Protein AF-0000000086187312 (afdb_homodimer)

Solvent-accessible surface area (backbone atoms only — not comparable to full-atom values): 19976 Å² total; per-residue (Å²): 136,81,82,77,79,78,75,79,80,79,78,78,76,76,79,75,75,70,75,77,67,71,81,70,74,77,78,62,71,54,71,37,46,58,49,26,49,52,33,47,51,51,35,52,52,51,50,50,50,50,53,52,47,54,53,49,50,56,51,48,52,57,51,49,54,52,49,52,54,49,53,52,55,57,66,44,43,66,49,52,48,51,52,50,53,34,48,74,70,58,73,42,44,86,86,35,71,62,30,50,43,52,51,49,49,50,53,53,43,37,76,73,37,45,41,79,42,72,52,61,69,35,72,64,41,80,86,50,34,41,76,78,45,83,44,92,54,92,46,60,90,80,44,91,48,44,21,25,66,37,63,79,34,69,11,34,24,48,77,90,42,73,74,41,53,8,32,25,30,27,16,58,48,131,136,84,80,76,78,76,73,80,80,80,78,76,76,76,77,76,75,70,73,76,68,70,80,70,74,77,80,64,72,54,71,38,46,56,49,26,50,52,33,46,50,52,36,53,51,51,50,50,51,51,55,53,48,53,53,49,50,57,53,48,52,60,51,50,54,53,47,53,51,48,52,53,55,56,67,44,43,65,47,53,47,50,51,50,54,34,49,76,71,58,74,42,44,85,86,36,72,62,31,50,43,53,51,51,49,50,52,54,43,37,75,73,40,44,40,78,42,73,51,62,71,35,70,66,39,79,86,49,35,39,77,78,44,81,45,90,53,91,48,60,91,79,44,91,47,42,22,25,64,37,62,81,34,69,11,35,23,48,78,90,42,71,74,40,53,10,34,24,31,28,15,57,50,131

Foldseek 3Di:
DPPPPPPPPPPPPPPPPPPPPPPPPPVPDDVVVVVVVVVVVVVVVVVVVVVVVVVVVVVVVVVVVLVVLLVVVLVCQVVVLVVVVCVVVVVQPPPDPVVVVNVVVVVVVVVQQKDWDDDFQDDDDPVAEDEPEEDDDDHPQPHPFKTFHAFSGIWIDGVPGTSDHTYTYIYTHD/DPPPPPPPPPPPPPPPPPPPPPPPPPVPDDPVVVVVVVVVVVVVVVVVVVVVVVVVVVVVVVVVVLVVLLVVVLVCQVVVLVVVVCVVVVVQPPPDPVVVVNVVVVVVVVVQQKDWDDDFQDDDDPVAEDEPEEDDDDHPQPHPFKTFHAFSGIWIDGVPGTSDHTYTYIYTHD

Radius of gyration: 46.05 Å; Cα contacts (8 Å, |Δi|>4): 420; chains: 2; bounding box: 112×134×78 Å

Organism: NCBI:txid1656884

pLDDT: mean 84.68, std 19.67, range [33.12, 98.69]

Structure (mmCIF, N/CA/C/O backbone):
data_AF-0000000086187312-model_v1
#
loop_
_entity.id
_entity.type
_entity.pdbx_description
1 polymer 'Protein GrpE'
#
loop_
_atom_site.group_PDB
_atom_site.id
_atom_site.type_symbol
_atom_site.label_atom_id
_atom_site.label_alt_id
_atom_site.label_comp_id
_atom_site.label_asym_id
_atom_site.label_entity_id
_atom_site.label_seq_id
_atom_site.pdbx_PDB_ins_code
_atom_site.Cartn_x
_atom_site.Cartn_y
_atom_site.Cartn_z
_atom_site.occupancy
_atom_site.B_iso_or_equiv
_atom_site.auth_seq_id
_atom_site.auth_comp_id
_atom_site.auth_asym_id
_atom_site.auth_atom_id
_atom_site.pdbx_PDB_model_num
ATOM 1 N N . MET A 1 1 ? 49.906 106.875 57.625 1 34.03 1 MET A N 1
ATOM 2 C CA . MET A 1 1 ? 48.594 106.75 58.188 1 34.03 1 MET A CA 1
ATOM 3 C C . MET A 1 1 ? 47.531 106.562 57.094 1 34.03 1 MET A C 1
ATOM 5 O O . MET A 1 1 ? 47.125 107.5 56.469 1 34.03 1 MET A O 1
ATOM 9 N N . SER A 1 2 ? 47.781 105.312 56.312 1 38.34 2 SER A N 1
ATOM 10 C CA . SER A 1 2 ? 47.219 104.812 55.062 1 38.34 2 SER A CA 1
ATOM 11 C C . SER A 1 2 ? 45.719 104.562 55.188 1 38.34 2 SER A C 1
ATOM 13 O O . SER A 1 2 ? 45.281 103.938 56.094 1 38.34 2 SER A O 1
ATOM 15 N N . ASN A 1 3 ? 44.875 105.562 54.719 1 37.47 3 ASN A N 1
ATOM 16 C CA . ASN A 1 3 ? 43.438 105.688 54.688 1 37.47 3 ASN A CA 1
ATOM 17 C C . ASN A 1 3 ? 42.781 104.5 53.969 1 37.47 3 ASN A C 1
ATOM 19 O O . ASN A 1 3 ? 42.938 104.312 52.781 1 37.47 3 ASN A O 1
ATOM 23 N N . ASP A 1 4 ? 42.625 103.312 54.688 1 38.09 4 ASP A N 1
ATOM 24 C CA . ASP A 1 4 ? 42.094 102 54.281 1 38.09 4 ASP A CA 1
ATOM 25 C C . ASP A 1 4 ? 40.625 102.062 53.969 1 38.09 4 ASP A C 1
ATOM 27 O O . ASP A 1 4 ? 39.781 102.312 54.875 1 38.09 4 ASP A O 1
ATOM 31 N N . ASN A 1 5 ? 40.219 102.812 52.875 1 38 5 ASN A N 1
A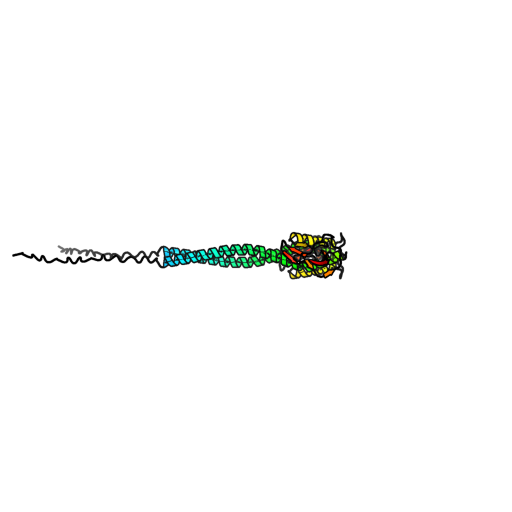TOM 32 C CA . ASN A 1 5 ? 38.844 102.938 52.438 1 38 5 ASN A CA 1
ATOM 33 C C . ASN A 1 5 ? 38.188 101.562 52.25 1 38 5 ASN A C 1
ATOM 35 O O . ASN A 1 5 ? 38.562 100.875 51.344 1 38 5 ASN A O 1
ATOM 39 N N . ASN A 1 6 ? 37.719 100.938 53.312 1 36.69 6 ASN A N 1
ATOM 40 C CA . ASN A 1 6 ? 37.031 99.625 53.438 1 36.69 6 ASN A CA 1
ATOM 41 C C . ASN A 1 6 ? 35.688 99.625 52.688 1 36.69 6 ASN A C 1
ATOM 43 O O . ASN A 1 6 ? 34.719 100.188 53.188 1 36.69 6 ASN A O 1
ATOM 47 N N . GLN A 1 7 ? 35.688 99.875 51.375 1 38.75 7 GLN A N 1
ATOM 48 C CA . GLN A 1 7 ? 34.375 99.938 50.719 1 38.75 7 GLN A CA 1
ATOM 49 C C . GLN A 1 7 ? 33.656 98.562 50.875 1 38.75 7 GLN A C 1
ATOM 51 O O . GLN A 1 7 ? 34.219 97.5 50.594 1 38.75 7 GLN A O 1
ATOM 56 N N . PRO A 1 8 ? 32.562 98.5 51.719 1 38.81 8 PRO A N 1
ATOM 57 C CA . PRO A 1 8 ? 31.844 97.25 51.969 1 38.81 8 PRO A CA 1
ATOM 58 C C . PRO A 1 8 ? 31.234 96.625 50.719 1 38.81 8 PRO A C 1
ATOM 60 O O . PRO A 1 8 ? 30.797 97.375 49.844 1 38.81 8 PRO A O 1
ATOM 63 N N . GLU A 1 9 ? 31.75 95.5 50.125 1 37.44 9 GLU A N 1
ATOM 64 C CA . GLU A 1 9 ? 31.281 94.75 48.969 1 37.44 9 GLU A CA 1
ATOM 65 C C . GLU A 1 9 ? 29.844 94.312 49.156 1 37.44 9 GLU A C 1
ATOM 67 O O . GLU A 1 9 ? 29.516 93.688 50.156 1 37.44 9 GLU A O 1
ATOM 72 N N . GLN A 1 10 ? 28.797 95.062 48.781 1 36.84 10 GLN A N 1
ATOM 73 C CA . GLN A 1 10 ? 27.391 94.75 48.781 1 36.84 10 GLN A CA 1
ATOM 74 C C . GLN A 1 10 ? 27.125 93.438 48.031 1 36.84 10 GLN A C 1
ATOM 76 O O . GLN A 1 10 ? 27.469 93.312 46.875 1 36.84 10 GLN A O 1
ATOM 81 N N . THR A 1 11 ? 27.203 92.25 48.688 1 35.72 11 THR A N 1
ATOM 82 C CA . THR A 1 11 ? 26.922 90.938 48.156 1 35.72 11 THR A CA 1
ATOM 83 C C . THR A 1 11 ? 25.484 90.875 47.656 1 35.72 11 THR A C 1
ATOM 85 O O . THR A 1 11 ? 24.547 91 48.406 1 35.72 11 THR A O 1
ATOM 88 N N . THR A 1 12 ? 25.172 91.375 46.406 1 37.22 12 THR A N 1
ATOM 89 C CA . THR A 1 12 ? 23.875 91.25 45.75 1 37.22 12 THR A CA 1
ATOM 90 C C . THR A 1 12 ? 23.375 89.812 45.781 1 37.22 12 THR A C 1
ATOM 92 O O . THR A 1 12 ? 24.062 88.938 45.25 1 37.22 12 THR A O 1
ATOM 95 N N . GLU A 1 13 ? 22.672 89.375 46.812 1 38.22 13 GLU A N 1
ATOM 96 C CA . GLU A 1 13 ? 22.016 88.062 46.906 1 38.22 13 GLU A CA 1
ATOM 97 C C . GLU A 1 13 ? 21 87.875 45.781 1 38.22 13 GLU A C 1
ATOM 99 O O . GLU A 1 13 ? 20.047 88.625 45.656 1 38.22 13 GLU A O 1
ATOM 104 N N . ALA A 1 14 ? 21.469 87.438 44.531 1 44.81 14 ALA A N 1
ATOM 105 C CA . ALA A 1 14 ? 20.578 87.125 43.438 1 44.81 14 ALA A CA 1
ATOM 106 C C . ALA A 1 14 ? 19.531 86.062 43.906 1 44.81 14 ALA A C 1
ATOM 108 O O . ALA A 1 14 ? 19.891 85 44.438 1 44.81 14 ALA A O 1
ATOM 109 N N . VAL A 1 15 ? 18.359 86.5 44.344 1 43.16 15 VAL A N 1
ATOM 110 C CA . VAL A 1 15 ? 17.219 85.625 44.594 1 43.16 15 VAL A CA 1
ATOM 111 C C . VAL A 1 15 ? 16.906 84.812 43.312 1 43.16 15 VAL A C 1
ATOM 113 O O . VAL A 1 15 ? 16.578 85.438 42.281 1 43.16 15 VAL A O 1
ATOM 116 N N . ASN A 1 16 ? 17.734 83.812 42.938 1 37.88 16 ASN A N 1
ATOM 117 C CA . ASN A 1 16 ? 17.422 82.938 41.812 1 37.88 16 ASN A CA 1
ATOM 118 C C . ASN A 1 16 ? 15.992 82.375 41.938 1 37.88 16 ASN A C 1
ATOM 120 O O . ASN A 1 16 ? 15.672 81.625 42.875 1 37.88 16 ASN A O 1
ATOM 124 N N . ASP A 1 17 ? 14.93 83.188 41.625 1 39.03 17 ASP A N 1
ATOM 125 C CA . ASP A 1 17 ? 13.586 82.625 41.438 1 39.03 17 ASP A CA 1
ATOM 126 C C . ASP A 1 17 ? 13.625 81.375 40.594 1 39.03 17 ASP A C 1
ATOM 128 O O . ASP A 1 17 ? 14.039 81.438 39.438 1 39.03 17 ASP A O 1
ATOM 132 N N . ASP A 1 18 ? 13.906 80.188 41.156 1 42.47 18 ASP A N 1
ATOM 133 C CA . ASP A 1 18 ? 13.773 78.938 40.5 1 42.47 18 ASP A CA 1
ATOM 134 C C . ASP A 1 18 ? 12.453 78.812 39.75 1 42.47 18 ASP A C 1
ATOM 136 O O . ASP A 1 18 ? 11.383 79.062 40.312 1 42.47 18 ASP A O 1
ATOM 140 N N . PRO A 1 19 ? 12.414 79.25 38.469 1 43.22 19 PRO A N 1
ATOM 141 C CA . PRO A 1 19 ? 11.148 79 37.781 1 43.22 19 PRO A CA 1
ATOM 142 C C . PRO A 1 19 ? 10.523 77.625 38.125 1 43.22 19 PRO A C 1
ATOM 144 O O . PRO A 1 19 ? 11.227 76.625 38.25 1 43.22 19 PRO A O 1
ATOM 147 N N . GLN A 1 20 ? 9.531 77.562 39.031 1 41.91 20 GLN A N 1
ATOM 148 C CA . GLN A 1 20 ? 8.727 76.375 39.219 1 41.91 20 GLN A CA 1
ATOM 149 C C . GLN A 1 20 ? 8.422 75.688 37.875 1 41.91 20 GLN A C 1
ATOM 151 O O . GLN A 1 20 ? 7.805 76.312 37 1 41.91 20 GLN A O 1
ATOM 156 N N . GLN A 1 21 ? 9.398 74.875 37.312 1 43.59 21 GLN A N 1
ATOM 157 C CA . GLN A 1 21 ? 9.109 74.125 36.125 1 43.59 21 GLN A CA 1
ATOM 158 C C . GLN A 1 21 ? 7.695 73.562 36.188 1 43.59 21 GLN A C 1
ATOM 160 O O . GLN A 1 21 ? 7.258 73.062 37.219 1 43.59 21 GLN A O 1
ATOM 165 N N . PRO A 1 22 ? 6.746 74.062 35.344 1 46.19 22 PRO A N 1
ATOM 166 C CA . PRO A 1 22 ? 5.426 73.438 35.344 1 46.19 22 PRO A CA 1
ATOM 167 C C . PRO A 1 22 ? 5.496 71.938 35.594 1 46.19 22 PRO A C 1
ATOM 169 O O . PRO A 1 22 ? 6.512 71.25 35.281 1 46.19 22 PRO A O 1
ATOM 172 N N . ALA A 1 23 ? 4.875 71.375 36.594 1 46.28 23 ALA A N 1
ATOM 173 C CA . ALA A 1 23 ? 4.695 69.938 36.812 1 46.28 23 ALA A CA 1
ATOM 174 C C . ALA A 1 23 ? 4.609 69.188 35.5 1 46.28 23 ALA A C 1
ATOM 176 O O . ALA A 1 23 ? 3.736 69.438 34.688 1 46.28 23 ALA A O 1
ATOM 177 N N . GLY A 1 24 ? 5.684 68.875 34.875 1 42.78 24 GLY A N 1
ATOM 178 C CA . GLY A 1 24 ? 5.75 68 33.719 1 42.78 24 GLY A CA 1
ATOM 179 C C . GLY A 1 24 ? 4.684 66.938 33.719 1 42.78 24 GLY A C 1
ATOM 180 O O . GLY A 1 24 ? 4.488 66.25 34.719 1 42.78 24 GLY A O 1
ATOM 181 N N . GLN A 1 25 ? 3.518 67.125 33.094 1 45.03 25 GLN A N 1
ATOM 182 C CA . GLN A 1 25 ? 2.574 66 32.812 1 45.03 25 GLN A CA 1
ATOM 183 C C . GLN A 1 25 ? 3.295 64.688 32.656 1 45.03 25 GLN A C 1
ATOM 185 O O . GLN A 1 25 ? 4.195 64.562 31.812 1 45.03 25 GLN A O 1
ATOM 190 N N . SER A 1 26 ? 3.633 63.969 33.688 1 49.03 26 SER A N 1
ATOM 191 C CA . SER A 1 26 ? 4.148 62.594 33.625 1 49.03 26 SER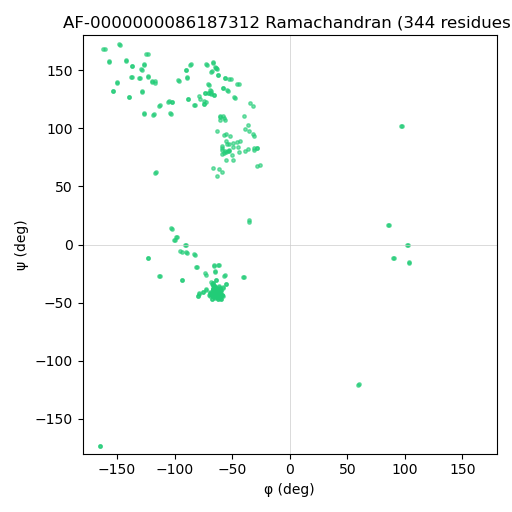 A CA 1
ATOM 192 C C . SER A 1 26 ? 3.633 61.875 32.406 1 49.03 26 SER A C 1
ATOM 194 O O . SER A 1 26 ? 2.432 61.625 32.281 1 49.03 26 SER A O 1
ATOM 196 N N . ASN A 1 27 ? 3.965 62.188 31.188 1 52.81 27 ASN A N 1
ATOM 197 C CA . ASN A 1 27 ? 3.727 61.531 29.906 1 52.81 27 ASN A CA 1
ATOM 198 C C . ASN A 1 27 ? 3.771 60 30.062 1 52.81 27 ASN A C 1
ATOM 200 O O . ASN A 1 27 ? 4.688 59.344 29.562 1 52.81 27 ASN A O 1
ATOM 204 N N . GLU A 1 28 ? 3.596 59.438 31.156 1 62.81 28 GLU A N 1
ATOM 205 C CA . GLU A 1 28 ? 3.488 58 31.266 1 62.81 28 GLU A CA 1
ATOM 206 C C . GLU A 1 28 ? 2.371 57.438 30.375 1 62.81 28 GLU A C 1
ATOM 208 O O . GLU A 1 28 ? 1.248 57.969 3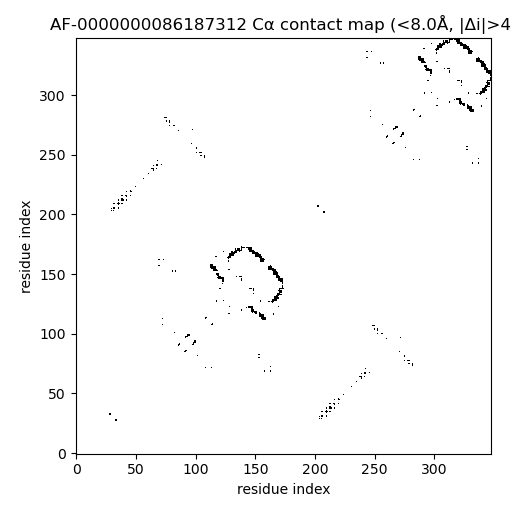0.406 1 62.81 28 GLU A O 1
ATOM 213 N N . PRO A 1 29 ? 2.77 56.812 29.359 1 71.5 29 PRO A N 1
ATOM 214 C CA . PRO A 1 29 ? 1.696 56.344 28.484 1 71.5 29 PRO A CA 1
ATOM 215 C C . PRO A 1 29 ? 0.537 55.719 29.266 1 71.5 29 PRO A C 1
ATOM 217 O O . PRO A 1 29 ? 0.737 55.188 30.375 1 71.5 29 PRO A O 1
ATOM 220 N N . HIS A 1 30 ? -0.529 56 28.891 1 78.62 30 HIS A N 1
ATOM 221 C CA . HIS A 1 30 ? -1.735 55.406 29.453 1 78.62 30 HIS A CA 1
ATOM 222 C C . HIS A 1 30 ? -1.611 53.906 29.562 1 78.62 30 HIS A C 1
ATOM 224 O O . HIS A 1 30 ? -1.035 53.25 28.688 1 78.62 30 HIS A O 1
ATOM 230 N N . PRO A 1 31 ? -1.827 53.281 30.75 1 84.56 31 PRO A N 1
ATOM 231 C CA . PRO A 1 31 ? -1.742 51.812 30.938 1 84.56 31 PRO A CA 1
ATOM 232 C C . PRO A 1 31 ? -2.338 51.031 29.766 1 84.56 31 PRO A C 1
ATOM 234 O O . PRO A 1 31 ? -1.848 49.969 29.422 1 84.56 31 PRO A O 1
ATOM 237 N N . ASP A 1 32 ? -3.279 51.625 29.109 1 88.94 32 ASP A N 1
ATOM 238 C CA . ASP A 1 32 ? -3.926 50.969 27.984 1 88.94 32 ASP A CA 1
ATOM 239 C C . ASP A 1 32 ? -3.006 50.906 26.766 1 88.94 32 ASP A C 1
ATOM 241 O O . ASP A 1 32 ? -3.164 50.062 25.891 1 88.94 32 ASP A O 1
ATOM 245 N N . THR A 1 33 ? -2.08 51.875 26.719 1 87.56 33 THR A N 1
ATOM 246 C CA . THR A 1 33 ? -1.085 51.875 25.656 1 87.56 33 THR A CA 1
ATOM 247 C C . THR A 1 33 ? -0.17 50.656 25.781 1 87.56 33 THR A C 1
ATOM 249 O O . THR A 1 33 ? 0.096 49.938 24.797 1 87.56 33 THR A O 1
ATOM 252 N N . ALA A 1 34 ? 0.236 50.406 27.016 1 91.31 34 ALA A N 1
ATOM 253 C CA . ALA A 1 34 ? 1.089 49.281 27.281 1 91.31 34 ALA A CA 1
ATOM 254 C C . ALA A 1 34 ? 0.344 47.969 27.016 1 91.31 34 ALA A C 1
ATOM 256 O O . ALA A 1 34 ? 0.908 47.031 26.453 1 91.31 34 ALA A O 1
ATOM 257 N N . LEU A 1 35 ? -0.914 47.938 27.438 1 93.5 35 LEU A N 1
ATOM 258 C CA . LEU A 1 35 ? -1.736 46.75 27.234 1 93.5 35 LEU A CA 1
ATOM 259 C C . LEU A 1 35 ? -1.957 46.5 25.75 1 93.5 35 LEU A C 1
ATOM 261 O O . LEU A 1 35 ? -1.88 45.344 25.297 1 93.5 35 LEU A O 1
ATOM 265 N N . ALA A 1 36 ? -2.18 47.5 24.922 1 94.25 36 ALA A N 1
ATOM 266 C CA . ALA A 1 36 ? -2.381 47.375 23.484 1 94.25 36 ALA A CA 1
ATOM 267 C C . ALA A 1 36 ? -1.131 46.844 22.797 1 94.25 36 ALA A C 1
ATOM 269 O O . ALA A 1 36 ? -1.224 46.031 21.891 1 94.25 36 ALA A O 1
ATOM 270 N N . GLN A 1 37 ? 0.017 47.312 23.297 1 94.62 37 GLN A N 1
ATOM 271 C CA . GLN A 1 37 ? 1.274 46.844 22.719 1 94.62 37 GLN A CA 1
ATOM 272 C C . GLN A 1 37 ? 1.522 45.375 23.047 1 94.62 37 GLN A C 1
ATOM 274 O O . GLN A 1 37 ? 1.958 44.594 22.203 1 94.62 37 GLN A O 1
ATOM 279 N N . GLN A 1 38 ? 1.277 45.062 24.266 1 96.44 38 GLN A N 1
ATOM 280 C CA . GLN A 1 38 ? 1.432 43.656 24.688 1 96.44 38 GLN A CA 1
ATOM 281 C C . GLN A 1 38 ? 0.543 42.75 23.859 1 96.44 38 GLN A C 1
ATOM 283 O O . GLN A 1 38 ? 0.992 41.688 23.391 1 96.44 38 GLN A O 1
ATOM 288 N N . ARG A 1 39 ? -0.71 43.125 23.625 1 96.69 39 ARG A N 1
ATOM 289 C CA . ARG A 1 39 ? -1.662 42.312 22.859 1 96.69 39 ARG A CA 1
ATOM 290 C C . ARG A 1 39 ? -1.266 42.25 21.391 1 96.69 39 ARG A C 1
ATOM 292 O O . ARG A 1 39 ? -1.47 41.219 20.75 1 96.69 39 ARG A O 1
ATOM 299 N N . LEU A 1 40 ? -0.667 43.312 20.891 1 96.81 40 LEU A N 1
ATOM 300 C CA . LEU A 1 40 ? -0.151 43.281 19.516 1 96.81 40 LEU A CA 1
ATOM 301 C C . LEU A 1 40 ? 1.002 42.281 19.391 1 96.81 40 LEU A C 1
ATOM 303 O O . LEU A 1 40 ? 1.06 41.531 18.422 1 96.81 40 LEU A O 1
ATOM 307 N N . ASP A 1 41 ? 1.844 42.312 20.406 1 97.81 41 ASP A N 1
ATOM 308 C CA . ASP A 1 41 ? 2.971 41.375 20.406 1 97.81 41 ASP A CA 1
ATOM 309 C C . ASP A 1 41 ? 2.488 39.938 20.469 1 97.81 41 ASP A C 1
ATOM 311 O O . ASP A 1 41 ? 3.01 39.062 19.75 1 97.81 41 ASP A O 1
ATOM 315 N N . ASP A 1 42 ? 1.508 39.656 21.328 1 98.12 42 ASP A N 1
ATOM 316 C CA . ASP A 1 42 ? 0.934 38.344 21.453 1 98.12 42 ASP A CA 1
ATOM 317 C C . ASP A 1 42 ? 0.284 37.875 20.141 1 98.12 42 ASP A C 1
ATOM 319 O O . ASP A 1 42 ? 0.436 36.75 19.734 1 98.12 42 ASP A O 1
ATOM 323 N N . LEU A 1 43 ? -0.406 38.844 19.484 1 98.31 43 LEU A N 1
ATOM 324 C CA . LEU A 1 43 ? -1.074 38.562 18.219 1 98.31 43 LEU A CA 1
ATOM 325 C C . LEU A 1 43 ? -0.062 38.219 17.141 1 98.31 43 LEU A C 1
ATOM 327 O O . LEU A 1 43 ? -0.248 37.25 16.391 1 98.31 43 LEU A O 1
ATOM 331 N N . GLN A 1 44 ? 1.003 38.969 17.062 1 98.25 44 GLN A N 1
ATOM 332 C CA . GLN A 1 44 ? 2.035 38.719 16.047 1 98.25 44 GLN A CA 1
ATOM 333 C C . GLN A 1 44 ? 2.754 37.406 16.297 1 98.25 44 GLN A C 1
ATOM 335 O O . GLN A 1 44 ? 3.041 36.688 15.344 1 98.25 44 GLN A O 1
ATOM 340 N N . ARG A 1 45 ? 2.996 37.125 17.578 1 98.19 45 ARG A N 1
ATOM 341 C CA . ARG A 1 45 ? 3.625 35.844 17.938 1 98.19 45 ARG A CA 1
ATOM 342 C C . ARG A 1 45 ? 2.742 34.688 17.531 1 98.19 45 ARG A C 1
ATOM 344 O O . ARG A 1 45 ? 3.217 33.719 16.922 1 98.19 45 ARG A O 1
ATOM 351 N N . LEU A 1 46 ? 1.458 34.719 17.828 1 98.38 46 LEU A N 1
ATOM 352 C CA . LEU A 1 46 ? 0.525 33.656 17.5 1 98.38 46 LEU A CA 1
ATOM 353 C C . LEU A 1 46 ? 0.387 33.5 15.992 1 98.38 46 LEU A C 1
ATOM 355 O O . LEU A 1 46 ? 0.297 32.375 15.484 1 98.38 46 LEU A O 1
ATOM 359 N N . GLN A 1 47 ? 0.406 34.562 15.234 1 98.12 47 GLN A N 1
ATOM 360 C CA . GLN A 1 47 ? 0.339 34.531 13.781 1 98.12 47 GLN A CA 1
ATOM 361 C C . GLN A 1 47 ? 1.548 33.812 13.188 1 98.12 47 GLN A C 1
ATOM 363 O O . GLN A 1 47 ? 1.403 32.969 12.281 1 98.12 47 GLN A O 1
ATOM 368 N N . ALA A 1 48 ? 2.668 34.125 13.789 1 98.38 48 ALA A N 1
ATOM 369 C CA . ALA A 1 48 ? 3.889 33.469 13.32 1 98.38 48 ALA A CA 1
ATOM 370 C C . ALA A 1 48 ? 3.863 31.984 13.617 1 98.38 48 ALA A C 1
ATOM 372 O O . ALA A 1 48 ? 4.246 31.156 12.773 1 98.38 48 ALA A O 1
ATOM 373 N N . GLU A 1 49 ? 3.414 31.703 14.82 1 98.19 49 GLU A N 1
ATOM 374 C CA . GLU A 1 49 ? 3.299 30.297 15.203 1 98.19 49 GLU A CA 1
ATOM 375 C C . GLU A 1 49 ? 2.342 29.547 14.281 1 98.19 49 GLU A C 1
ATOM 377 O O . GLU A 1 49 ? 2.629 28.422 13.859 1 98.19 49 GLU A O 1
ATOM 382 N N . TYR A 1 50 ? 1.276 30.234 13.945 1 98 50 TYR A N 1
ATOM 383 C CA . TYR A 1 50 ? 0.259 29.641 13.086 1 98 50 TYR A CA 1
ATOM 384 C C . TYR A 1 50 ? 0.8 29.391 11.68 1 98 50 TYR A C 1
ATOM 386 O O . TYR A 1 50 ? 0.635 28.312 11.117 1 98 50 TYR A O 1
ATOM 394 N N . VAL A 1 51 ? 1.507 30.297 11.141 1 97.88 51 VAL A N 1
ATOM 395 C CA . VAL A 1 51 ? 2.078 30.188 9.805 1 97.88 51 VAL A CA 1
ATOM 396 C C . VAL A 1 51 ? 3.115 29.078 9.773 1 97.88 51 VAL A C 1
ATOM 398 O O . VAL A 1 51 ? 3.123 28.25 8.852 1 97.88 51 VAL A O 1
ATOM 401 N N . ASN A 1 52 ? 3.924 29.016 10.836 1 97.62 52 ASN A N 1
ATOM 402 C CA . ASN A 1 52 ? 4.945 27.984 10.93 1 97.62 52 ASN A CA 1
ATOM 403 C C . ASN A 1 52 ? 4.328 26.594 11.078 1 97.62 52 ASN A C 1
ATOM 405 O O . ASN A 1 52 ? 4.801 25.641 10.469 1 97.62 52 ASN A O 1
ATOM 409 N N . TYR A 1 53 ? 3.293 26.578 11.812 1 97.88 53 TYR A N 1
ATOM 410 C CA . TYR A 1 53 ? 2.598 25.312 12.016 1 97.88 53 TYR A CA 1
ATOM 411 C C . TYR A 1 53 ? 1.994 24.812 10.703 1 97.88 53 TYR A C 1
ATOM 413 O O . TYR A 1 53 ? 2.109 23.625 10.375 1 97.88 53 TYR A O 1
ATOM 421 N N . LYS A 1 54 ? 1.396 25.688 9.938 1 96.88 54 LYS A N 1
ATOM 422 C CA . LYS A 1 54 ? 0.793 25.312 8.656 1 96.88 54 LYS A CA 1
ATOM 423 C C . LYS A 1 54 ? 1.838 24.75 7.699 1 96.88 54 LYS A C 1
ATOM 425 O O . LYS A 1 54 ? 1.587 23.75 7.02 1 96.88 54 LYS A O 1
ATOM 430 N N . ARG A 1 55 ? 2.986 25.312 7.746 1 96.06 55 ARG A N 1
ATOM 431 C CA . ARG A 1 55 ? 4.074 24.844 6.895 1 96.06 55 ARG A CA 1
ATOM 432 C C . ARG A 1 55 ? 4.527 23.438 7.312 1 96.06 55 ARG A C 1
ATOM 434 O O . ARG A 1 55 ? 4.777 22.578 6.465 1 96.06 55 ARG A O 1
ATOM 441 N N . ARG A 1 56 ? 4.645 23.25 8.578 1 95.94 56 ARG A N 1
ATOM 442 C CA . ARG A 1 56 ? 5.051 21.938 9.109 1 95.94 56 ARG A CA 1
ATOM 443 C C . ARG A 1 56 ? 4.02 20.875 8.773 1 95.94 56 ARG A C 1
ATOM 445 O O . ARG A 1 56 ? 4.379 19.75 8.406 1 95.94 56 ARG A O 1
ATOM 452 N N . VAL A 1 57 ? 2.729 21.203 8.891 1 95.31 57 VAL A N 1
ATOM 453 C CA . VAL A 1 57 ? 1.652 20.266 8.617 1 95.31 57 VAL A CA 1
ATOM 454 C C . VAL A 1 57 ? 1.719 19.812 7.164 1 95.31 57 VAL A C 1
ATOM 456 O O . VAL A 1 57 ? 1.596 18.609 6.875 1 95.31 57 VAL A O 1
ATOM 459 N N . ASP A 1 58 ? 1.968 20.75 6.281 1 92.56 58 ASP A N 1
ATOM 460 C CA . ASP A 1 58 ? 2.051 20.422 4.859 1 92.56 58 ASP A CA 1
ATOM 461 C C . ASP A 1 58 ? 3.219 19.484 4.582 1 92.56 58 ASP A C 1
ATOM 463 O O . ASP A 1 58 ? 3.062 18.484 3.881 1 92.56 58 ASP A O 1
ATOM 467 N N . ARG A 1 59 ? 4.305 19.75 5.207 1 91.94 59 ARG A N 1
ATOM 468 C CA . ARG A 1 59 ? 5.492 18.906 5.047 1 91.94 59 ARG A CA 1
ATOM 469 C C . ARG A 1 59 ? 5.281 17.531 5.656 1 91.94 59 ARG A C 1
ATOM 471 O O . ARG A 1 59 ? 5.633 16.516 5.051 1 91.94 59 ARG A O 1
ATOM 478 N N . ASP A 1 60 ? 4.672 17.531 6.793 1 91.69 60 ASP A N 1
ATOM 479 C CA . ASP A 1 60 ? 4.438 16.281 7.512 1 91.69 60 ASP A CA 1
ATOM 480 C C . ASP A 1 60 ? 3.453 15.383 6.758 1 91.69 60 ASP A C 1
ATOM 482 O O . ASP A 1 60 ? 3.596 14.164 6.754 1 91.69 60 ASP A O 1
ATOM 486 N N . ARG A 1 61 ? 2.5 16.016 6.113 1 88.62 61 ARG A N 1
ATOM 487 C CA . ARG A 1 61 ? 1.521 15.25 5.34 1 88.62 61 ARG A CA 1
ATOM 488 C C . ARG A 1 61 ? 2.193 14.492 4.199 1 88.62 61 ARG A C 1
ATOM 490 O O . ARG A 1 61 ? 1.91 13.312 3.982 1 88.62 61 ARG A O 1
ATOM 497 N N . GLU A 1 62 ? 3.1 15.031 3.484 1 84.75 62 GLU A N 1
ATOM 498 C CA . GLU A 1 62 ? 3.818 14.391 2.387 1 84.75 62 GLU A CA 1
ATOM 499 C C . GLU A 1 62 ? 4.695 13.25 2.895 1 84.75 62 GLU A C 1
ATOM 501 O O . GLU A 1 62 ? 4.73 12.172 2.293 1 84.75 62 GLU A O 1
ATOM 506 N N . GLN A 1 63 ? 5.27 13.461 4.008 1 87.44 63 GLN A N 1
ATOM 507 C CA . GLN A 1 63 ? 6.152 12.453 4.59 1 87.44 63 GLN A CA 1
ATOM 508 C C . GLN A 1 63 ? 5.355 11.266 5.121 1 87.44 63 GLN A C 1
ATOM 510 O O . GLN A 1 63 ? 5.793 10.117 5.008 1 87.44 63 GLN A O 1
ATOM 515 N N . ALA A 1 64 ? 4.262 11.602 5.684 1 88.12 64 ALA A N 1
ATOM 516 C CA . ALA A 1 64 ? 3.42 10.547 6.234 1 88.12 64 ALA A CA 1
ATOM 517 C C . ALA A 1 64 ? 2.91 9.625 5.133 1 88.12 64 ALA A C 1
ATOM 519 O O . ALA A 1 64 ? 2.877 8.398 5.305 1 88.12 64 ALA A O 1
ATOM 520 N N . HIS A 1 65 ? 2.553 10.172 4.008 1 85.56 65 HIS A N 1
ATOM 521 C CA . HIS A 1 65 ? 2.109 9.391 2.859 1 85.56 65 HIS A CA 1
ATOM 522 C C . HIS A 1 65 ? 3.201 8.438 2.391 1 85.56 65 HIS A C 1
ATOM 524 O O . HIS A 1 65 ? 2.955 7.238 2.225 1 85.56 65 HIS A O 1
ATOM 530 N N . ALA A 1 66 ? 4.367 8.914 2.299 1 84.38 66 ALA A N 1
ATOM 531 C CA . ALA A 1 66 ? 5.504 8.117 1.844 1 84.38 66 ALA A CA 1
ATOM 532 C C . ALA A 1 66 ? 5.828 7.012 2.84 1 84.38 66 ALA A C 1
ATOM 534 O O . ALA A 1 66 ? 6.137 5.883 2.445 1 84.38 66 ALA A O 1
ATOM 535 N N . ARG A 1 67 ? 5.68 7.367 4.055 1 87.38 67 ARG A N 1
ATOM 536 C CA . ARG A 1 67 ? 5.984 6.395 5.102 1 87.38 67 ARG A CA 1
ATOM 537 C C . ARG A 1 67 ? 4.953 5.27 5.121 1 87.38 67 ARG A C 1
ATOM 539 O O . ARG A 1 67 ? 5.309 4.102 5.293 1 87.38 67 ARG A O 1
ATOM 546 N N . THR A 1 68 ? 3.748 5.648 4.949 1 87.25 68 THR A N 1
ATOM 547 C CA . THR A 1 68 ? 2.691 4.645 4.938 1 87.25 68 THR A CA 1
ATOM 548 C C . THR A 1 68 ? 2.871 3.686 3.766 1 87.25 68 THR A C 1
ATOM 550 O O . THR A 1 68 ? 2.852 2.467 3.943 1 87.25 68 THR A O 1
ATOM 553 N N . LEU A 1 69 ? 3.152 4.23 2.623 1 85.69 69 LEU A N 1
ATOM 554 C CA . LEU A 1 69 ? 3.359 3.42 1.429 1 85.69 69 LEU A CA 1
ATOM 555 C C . LEU A 1 69 ? 4.605 2.553 1.57 1 85.69 69 LEU A C 1
ATOM 557 O O . LEU A 1 69 ? 4.586 1.372 1.214 1 85.69 69 LEU A O 1
ATOM 561 N N . GLY A 1 70 ? 5.59 3.146 2.115 1 86.62 70 GLY A N 1
ATOM 562 C CA . GLY A 1 70 ? 6.816 2.404 2.357 1 86.62 70 GLY A CA 1
ATOM 563 C C . GLY A 1 70 ? 6.625 1.221 3.287 1 86.62 70 GLY A C 1
ATOM 564 O O . GLY A 1 70 ? 7.117 0.124 3.016 1 86.62 70 GLY A O 1
ATOM 565 N N . GLY A 1 71 ? 5.91 1.471 4.324 1 90.25 71 GLY A N 1
ATOM 566 C CA . GLY A 1 71 ? 5.617 0.397 5.262 1 90.25 71 GLY A CA 1
ATOM 567 C C . GLY A 1 71 ? 4.832 -0.74 4.633 1 90.25 71 GLY A C 1
ATOM 568 O O . GLY A 1 71 ? 5.121 -1.912 4.883 1 90.25 71 GLY A O 1
ATOM 569 N N . PHE A 1 72 ? 3.92 -0.407 3.818 1 89.75 72 PHE A N 1
ATOM 570 C CA . PHE A 1 72 ? 3.115 -1.415 3.141 1 89.75 72 PHE A CA 1
ATOM 571 C C . PHE A 1 72 ? 3.967 -2.221 2.164 1 89.75 72 PHE A C 1
ATOM 573 O O . PHE A 1 72 ? 3.912 -3.451 2.156 1 89.75 72 PHE A O 1
ATOM 580 N N . VAL A 1 73 ? 4.723 -1.538 1.405 1 90.19 73 VAL A N 1
ATOM 581 C CA . VAL A 1 73 ? 5.594 -2.193 0.433 1 90.19 73 VAL A CA 1
ATOM 582 C C . VAL A 1 73 ? 6.562 -3.125 1.154 1 90.19 73 VAL A C 1
ATOM 584 O O . VAL A 1 73 ? 6.805 -4.246 0.706 1 90.19 73 VAL A O 1
ATOM 587 N N . GLU A 1 74 ? 7.039 -2.695 2.279 1 92.38 74 GLU A N 1
ATOM 588 C CA . GLU A 1 74 ? 7.938 -3.516 3.09 1 92.38 74 GLU A CA 1
ATOM 589 C C . GLU A 1 74 ? 7.246 -4.797 3.549 1 92.38 74 GLU A C 1
ATOM 591 O O . GLU A 1 74 ? 7.871 -5.859 3.605 1 92.38 74 GLU A O 1
ATOM 596 N N . SER A 1 75 ? 6.051 -4.68 3.859 1 94.75 75 SER A N 1
ATOM 597 C CA . SER A 1 75 ? 5.301 -5.836 4.328 1 94.75 75 SER A CA 1
ATOM 598 C C . SER A 1 75 ? 5.141 -6.879 3.227 1 94.75 75 SER A C 1
ATOM 600 O O . SER A 1 75 ? 4.895 -8.055 3.504 1 94.75 75 SER A O 1
ATOM 602 N N . LEU A 1 76 ? 5.344 -6.477 1.95 1 96.69 76 LEU A N 1
ATOM 603 C CA . LEU A 1 76 ? 5.172 -7.375 0.815 1 96.69 76 LEU A CA 1
ATOM 604 C C . LEU A 1 76 ? 6.48 -8.086 0.48 1 96.69 76 LEU A C 1
ATOM 606 O O . LEU A 1 76 ? 6.508 -8.961 -0.385 1 96.69 76 LEU A O 1
ATOM 610 N N . LEU A 1 77 ? 7.488 -7.766 1.228 1 96.5 77 LEU A N 1
ATOM 611 C CA . LEU A 1 77 ? 8.812 -8.289 0.899 1 96.5 77 LEU A CA 1
ATOM 612 C C . LEU A 1 77 ? 8.82 -9.812 0.966 1 96.5 77 LEU A C 1
ATOM 614 O O . LEU A 1 77 ? 9.398 -10.469 0.099 1 96.5 77 LEU A O 1
ATOM 618 N N . PRO A 1 78 ? 8.172 -10.414 1.891 1 96.5 78 PRO A N 1
ATOM 619 C CA . PRO A 1 78 ? 8.164 -11.883 1.915 1 96.5 78 PRO A CA 1
ATOM 620 C C . PRO A 1 78 ? 7.543 -12.484 0.658 1 96.5 78 PRO A C 1
ATOM 622 O O . PRO A 1 78 ? 8.016 -13.516 0.165 1 96.5 78 PRO A O 1
ATOM 625 N N . VAL A 1 79 ? 6.57 -11.883 0.14 1 97.06 79 VAL A N 1
ATOM 626 C CA . VAL A 1 79 ? 5.953 -12.344 -1.102 1 97.06 79 VAL A CA 1
ATOM 627 C C . VAL A 1 79 ? 6.941 -12.18 -2.256 1 97.06 79 VAL A C 1
ATOM 629 O O . VAL A 1 79 ? 7.109 -13.094 -3.066 1 97.06 79 VAL A O 1
ATOM 632 N N . LEU A 1 80 ? 7.566 -11.047 -2.246 1 96.75 80 LEU A N 1
ATOM 633 C CA . LEU A 1 80 ? 8.523 -10.781 -3.311 1 96.75 80 LEU A CA 1
ATOM 634 C C . LEU A 1 80 ? 9.711 -11.727 -3.227 1 96.75 80 LEU A C 1
ATOM 636 O O . LEU A 1 80 ? 10.234 -12.172 -4.254 1 96.75 80 LEU A O 1
ATOM 640 N N . ASP A 1 81 ? 10.07 -12.031 -2.068 1 95.94 81 ASP A N 1
ATOM 641 C CA . ASP A 1 81 ? 11.148 -12.992 -1.872 1 95.94 81 ASP A CA 1
ATOM 642 C C . ASP A 1 81 ? 10.758 -14.375 -2.379 1 95.94 81 ASP A C 1
ATOM 644 O O . ASP A 1 81 ? 11.562 -15.07 -3.004 1 95.94 81 ASP A O 1
ATOM 648 N N . GLU A 1 82 ? 9.562 -14.773 -2.1 1 94.81 82 GLU A N 1
ATOM 649 C CA . GLU A 1 82 ? 9.086 -16.078 -2.564 1 94.81 82 GLU A CA 1
ATOM 650 C C . GLU A 1 82 ? 8.977 -16.109 -4.086 1 94.81 82 GLU A C 1
ATOM 652 O O . GLU A 1 82 ? 9.281 -17.125 -4.711 1 94.81 82 GLU A O 1
ATOM 657 N N . ILE A 1 83 ? 8.578 -15.047 -4.672 1 94.94 83 ILE A N 1
ATOM 658 C CA . ILE A 1 83 ? 8.516 -14.945 -6.125 1 94.94 83 ILE A CA 1
ATOM 659 C C . ILE A 1 83 ? 9.922 -15.07 -6.715 1 94.94 83 ILE A C 1
ATOM 661 O O . ILE A 1 83 ? 10.125 -15.773 -7.703 1 94.94 83 ILE A O 1
ATOM 665 N N . HIS A 1 84 ? 10.852 -14.438 -6.109 1 94.12 84 HIS A N 1
ATOM 666 C CA . HIS A 1 84 ? 12.234 -14.547 -6.547 1 94.12 84 HIS A CA 1
ATOM 667 C C . HIS A 1 84 ? 12.727 -15.984 -6.488 1 94.12 84 HIS A C 1
ATOM 669 O O . HIS A 1 84 ? 13.32 -16.484 -7.445 1 94.12 84 HIS A O 1
ATOM 675 N N . LEU A 1 85 ? 12.422 -16.609 -5.344 1 92.62 85 LEU A N 1
ATOM 676 C CA . LEU A 1 85 ? 12.836 -18 -5.164 1 92.62 85 LEU A CA 1
ATOM 677 C C . LEU A 1 85 ? 12.203 -18.891 -6.219 1 92.62 85 LEU A C 1
ATOM 679 O O . LEU A 1 85 ? 12.875 -19.75 -6.793 1 92.62 85 LEU A O 1
ATOM 683 N N . ALA A 1 86 ? 10.992 -18.672 -6.473 1 91.75 86 ALA A N 1
ATOM 684 C CA . ALA A 1 86 ? 10.281 -19.438 -7.492 1 91.75 86 ALA A CA 1
ATOM 685 C C . ALA A 1 86 ? 10.906 -19.234 -8.867 1 91.75 86 ALA A C 1
ATOM 687 O O . ALA A 1 86 ? 11.047 -20.172 -9.641 1 91.75 86 ALA A O 1
ATOM 688 N N . ARG A 1 87 ? 11.258 -18.016 -9.172 1 90.12 87 ARG A N 1
ATOM 689 C CA . ARG A 1 87 ? 11.898 -17.719 -10.445 1 90.12 87 ARG A CA 1
ATOM 690 C C . ARG A 1 87 ? 13.242 -18.438 -10.562 1 90.12 87 ARG A C 1
ATOM 692 O O . ARG A 1 87 ? 13.555 -19 -11.617 1 90.12 87 ARG A O 1
ATOM 699 N N . GLU A 1 88 ? 13.953 -18.453 -9.531 1 89.19 88 GLU A N 1
ATOM 700 C CA . GLU A 1 88 ? 15.266 -19.094 -9.523 1 89.19 88 GLU A CA 1
ATOM 701 C C . GLU A 1 88 ? 15.148 -20.594 -9.75 1 89.19 88 GLU A C 1
ATOM 703 O O . GLU A 1 88 ? 16.016 -21.203 -10.367 1 89.19 88 GLU A O 1
ATOM 708 N N . HIS A 1 89 ? 14.055 -21.125 -9.312 1 89.31 89 HIS A N 1
ATOM 709 C CA . HIS A 1 89 ? 13.852 -22.562 -9.422 1 89.31 89 HIS A CA 1
ATOM 710 C C . HIS A 1 89 ? 13.18 -22.938 -10.734 1 89.31 89 HIS A C 1
ATOM 712 O O . HIS A 1 89 ? 12.93 -24.109 -11.008 1 89.31 89 HIS A O 1
ATOM 718 N N . GLY A 1 90 ? 12.773 -21.953 -11.484 1 88.88 90 GLY A N 1
ATOM 719 C CA . GLY A 1 90 ? 12.164 -22.203 -12.781 1 88.88 90 GLY A CA 1
ATOM 720 C C . GLY A 1 90 ? 10.672 -22.469 -12.688 1 88.88 90 GLY A C 1
ATOM 721 O O . GLY A 1 90 ? 10.062 -22.984 -13.641 1 88.88 90 GLY A O 1
ATOM 722 N N . ASP A 1 91 ? 10.055 -22.125 -11.586 1 85.5 91 ASP A N 1
ATOM 723 C CA . ASP A 1 91 ? 8.641 -22.391 -11.352 1 85.5 91 ASP A CA 1
ATOM 724 C C . ASP A 1 91 ? 7.766 -21.328 -12.008 1 85.5 91 ASP A C 1
ATOM 726 O O . ASP A 1 91 ? 6.539 -21.438 -12.023 1 85.5 91 ASP A O 1
ATOM 730 N N . LEU A 1 92 ? 8.461 -20.266 -12.508 1 87.25 92 LEU A N 1
ATOM 731 C CA . LEU A 1 92 ? 7.727 -19.188 -13.148 1 87.25 92 LEU A CA 1
ATOM 732 C C . LEU A 1 92 ? 8.102 -19.078 -14.625 1 87.25 92 LEU A C 1
ATOM 734 O O . LEU A 1 92 ? 8.562 -18.016 -15.07 1 87.25 92 LEU A O 1
ATOM 738 N N . GLY A 1 93 ? 7.77 -20.172 -15.227 1 86.25 93 GLY A N 1
ATOM 739 C CA . GLY A 1 93 ? 8.062 -20.141 -16.656 1 86.25 93 GLY A CA 1
ATOM 740 C C . GLY A 1 93 ? 7.293 -19.062 -17.391 1 86.25 93 GLY A C 1
ATOM 741 O O . GLY A 1 93 ? 6.16 -18.734 -17.031 1 86.25 93 GLY A O 1
ATOM 742 N N . GLU A 1 94 ? 7.91 -18.516 -18.375 1 85.06 94 GLU A N 1
ATOM 743 C CA . GLU A 1 94 ? 7.301 -17.453 -19.172 1 85.06 94 GLU A CA 1
ATOM 744 C C . GLU A 1 94 ? 5.938 -17.875 -19.703 1 85.06 94 GLU A C 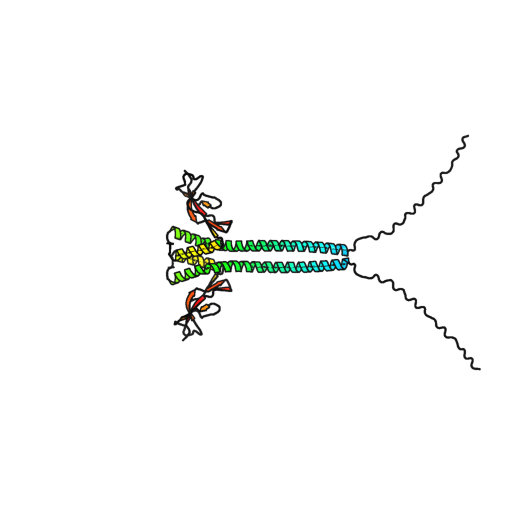1
ATOM 746 O O . GLU A 1 94 ? 5.781 -19 -20.203 1 85.06 94 GLU A O 1
ATOM 751 N N . GLY A 1 95 ? 4.984 -17.016 -19.531 1 83.25 95 GLY A N 1
ATOM 752 C CA . GLY A 1 95 ? 3.668 -17.25 -20.109 1 83.25 95 GLY A CA 1
ATOM 753 C C . GLY A 1 95 ? 2.734 -18 -19.188 1 83.25 95 GLY A C 1
ATOM 754 O O . GLY A 1 95 ? 1.536 -18.109 -19.453 1 83.25 95 GLY A O 1
ATOM 755 N N . THR A 1 96 ? 3.318 -18.531 -18.109 1 86.5 96 THR A N 1
ATOM 756 C CA . THR A 1 96 ? 2.453 -19.219 -17.172 1 86.5 96 THR A CA 1
ATOM 757 C C . THR A 1 96 ? 1.605 -18.219 -16.391 1 86.5 96 THR A C 1
ATOM 759 O O . THR A 1 96 ? 1.963 -17.047 -16.281 1 86.5 96 THR A O 1
ATOM 762 N N . PRO A 1 97 ? 0.526 -18.641 -15.922 1 85.81 97 PRO A N 1
ATOM 763 C CA . PRO A 1 97 ? -0.341 -17.734 -15.148 1 85.81 97 PRO A CA 1
ATOM 764 C C . PRO A 1 97 ? 0.378 -17.094 -13.961 1 85.81 97 PRO A C 1
ATOM 766 O O . PRO A 1 97 ? 0.225 -15.898 -13.719 1 85.81 97 PRO A O 1
ATOM 769 N N . PHE A 1 98 ? 1.21 -17.797 -13.43 1 87.19 98 PHE A N 1
ATOM 770 C CA . PHE A 1 98 ? 1.886 -17.266 -12.25 1 87.19 98 PHE A CA 1
ATOM 771 C C . PHE A 1 98 ? 2.922 -16.219 -12.633 1 87.19 98 PHE A C 1
ATOM 773 O O . PHE A 1 98 ? 3.092 -15.219 -11.93 1 87.19 98 PHE A O 1
ATOM 780 N N . ALA A 1 99 ? 3.604 -16.547 -13.703 1 91.69 99 ALA A N 1
ATOM 781 C CA . ALA A 1 99 ? 4.555 -15.547 -14.188 1 91.69 99 ALA A CA 1
ATOM 782 C C . ALA A 1 99 ? 3.855 -14.234 -14.508 1 91.69 99 ALA A C 1
ATOM 784 O O . ALA A 1 99 ? 4.375 -13.156 -14.203 1 91.69 99 ALA A O 1
ATOM 785 N N . LYS A 1 100 ? 2.725 -14.344 -15 1 91.75 100 LYS A N 1
ATOM 786 C CA . LYS A 1 100 ? 1.953 -13.156 -15.344 1 91.75 100 LYS A CA 1
ATOM 787 C C . LYS A 1 100 ? 1.51 -12.406 -14.094 1 91.75 100 LYS A C 1
ATOM 789 O O . LYS A 1 100 ? 1.556 -11.172 -14.047 1 91.75 100 LYS A O 1
ATOM 794 N N . ILE A 1 101 ? 1.087 -13.133 -13.141 1 94.19 101 ILE A N 1
ATOM 795 C CA . ILE A 1 101 ? 0.661 -12.531 -11.875 1 94.19 101 ILE A CA 1
ATOM 796 C C . ILE A 1 101 ? 1.844 -11.836 -11.211 1 94.19 101 ILE A C 1
ATOM 798 O O . ILE A 1 101 ? 1.717 -10.703 -10.742 1 94.19 101 ILE A O 1
ATOM 802 N N . ALA A 1 102 ? 2.969 -12.508 -11.195 1 94.81 102 ALA A N 1
ATOM 803 C CA . ALA A 1 102 ? 4.176 -11.93 -10.609 1 94.81 102 ALA A CA 1
ATOM 804 C C . ALA A 1 102 ? 4.578 -10.648 -11.336 1 94.81 102 ALA A C 1
ATOM 806 O O . ALA A 1 102 ? 4.895 -9.641 -10.695 1 94.81 102 ALA A O 1
ATOM 807 N N . ASP A 1 103 ? 4.508 -10.688 -12.641 1 94.75 103 ASP A N 1
ATOM 808 C CA . ASP A 1 103 ? 4.848 -9.523 -13.445 1 94.75 103 ASP A CA 1
ATOM 809 C C . ASP A 1 103 ? 3.885 -8.367 -13.172 1 94.75 103 ASP A C 1
ATOM 811 O O . ASP A 1 103 ? 4.301 -7.211 -13.094 1 94.75 103 ASP A O 1
ATOM 815 N N . LYS A 1 104 ? 2.672 -8.68 -13.062 1 95.81 104 LYS A N 1
ATOM 816 C CA . LYS A 1 104 ? 1.663 -7.664 -12.766 1 95.81 104 LYS A CA 1
ATOM 817 C C . LYS A 1 104 ? 1.902 -7.027 -11.406 1 95.81 104 LYS A C 1
ATOM 819 O O . LYS A 1 104 ? 1.808 -5.809 -11.258 1 95.81 104 LYS A O 1
ATOM 824 N N . LEU A 1 105 ? 2.168 -7.867 -10.445 1 96.69 105 LEU A N 1
ATOM 825 C CA . LEU A 1 105 ? 2.471 -7.359 -9.109 1 96.69 105 LEU A CA 1
ATOM 826 C C . LEU A 1 105 ? 3.684 -6.438 -9.141 1 96.69 105 LEU A C 1
ATOM 828 O O . LEU A 1 105 ? 3.643 -5.332 -8.594 1 96.69 105 LEU A O 1
ATOM 832 N N . ASP A 1 106 ? 4.703 -6.848 -9.867 1 95.44 106 ASP A N 1
ATOM 833 C CA . ASP A 1 106 ? 5.906 -6.031 -9.984 1 95.44 106 ASP A CA 1
ATOM 834 C C . ASP A 1 106 ? 5.594 -4.68 -10.625 1 95.44 106 ASP A C 1
ATOM 836 O O . ASP A 1 106 ? 6.066 -3.643 -10.156 1 95.44 106 ASP A O 1
ATOM 840 N N . ALA A 1 107 ? 4.844 -4.719 -11.602 1 96.25 107 ALA A N 1
ATOM 841 C CA . ALA A 1 107 ? 4.504 -3.5 -12.336 1 96.25 107 ALA A CA 1
ATOM 842 C C . ALA A 1 107 ? 3.721 -2.531 -11.453 1 96.25 107 ALA A C 1
ATOM 844 O O . ALA A 1 107 ? 3.967 -1.323 -11.477 1 96.25 107 ALA A O 1
ATOM 845 N N . ILE A 1 108 ? 2.834 -3.012 -10.688 1 95.94 108 ILE A N 1
ATOM 846 C CA . ILE A 1 108 ? 2.029 -2.18 -9.805 1 95.94 108 ILE A CA 1
ATOM 847 C C . ILE A 1 108 ? 2.924 -1.543 -8.742 1 95.94 108 ILE A C 1
ATOM 849 O O . ILE A 1 108 ? 2.846 -0.336 -8.5 1 95.94 108 ILE A O 1
ATOM 853 N N . LEU A 1 109 ? 3.762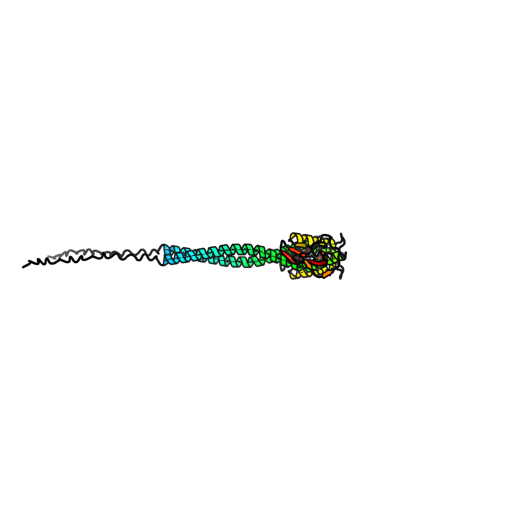 -2.303 -8.18 1 95.5 109 LEU A N 1
ATOM 854 C CA . LEU A 1 109 ? 4.645 -1.802 -7.129 1 95.5 109 LEU A CA 1
ATOM 855 C C . LEU A 1 109 ? 5.633 -0.786 -7.691 1 95.5 109 LEU A C 1
ATOM 857 O O . LEU A 1 109 ? 5.992 0.181 -7.016 1 95.5 109 LEU A O 1
ATOM 861 N N . ALA A 1 110 ? 6.031 -0.99 -8.961 1 95.06 110 ALA A N 1
ATOM 862 C CA . ALA A 1 110 ? 6.926 -0.041 -9.617 1 95.06 110 ALA A CA 1
ATOM 863 C C . ALA A 1 110 ? 6.254 1.318 -9.789 1 95.06 110 ALA A C 1
ATOM 865 O O . ALA A 1 110 ? 6.898 2.359 -9.633 1 95.06 110 ALA A O 1
ATOM 866 N N . ARG A 1 111 ? 5.055 1.318 -10.047 1 93.31 111 ARG A N 1
ATOM 867 C CA . ARG A 1 111 ? 4.309 2.562 -10.195 1 93.31 111 ARG A CA 1
ATOM 868 C C . ARG A 1 111 ? 4.258 3.334 -8.883 1 93.31 111 ARG A C 1
ATOM 870 O O . ARG A 1 111 ? 4.113 4.559 -8.875 1 93.31 111 ARG A O 1
ATOM 877 N N . TYR A 1 112 ? 4.43 2.605 -7.848 1 89.62 112 TYR A N 1
ATOM 878 C CA . TYR A 1 112 ? 4.43 3.246 -6.535 1 89.62 112 TYR A CA 1
ATOM 879 C C . TYR A 1 112 ? 5.852 3.488 -6.047 1 89.62 112 TYR A C 1
ATOM 881 O O . TYR A 1 112 ? 6.066 3.791 -4.871 1 89.62 112 TYR A O 1
ATOM 889 N N . GLY A 1 113 ? 6.758 3.215 -6.922 1 90.56 113 GLY A N 1
ATOM 890 C CA . GLY A 1 113 ? 8.117 3.674 -6.68 1 90.56 113 GLY A CA 1
ATOM 891 C C . GLY A 1 113 ? 9.039 2.576 -6.184 1 90.56 113 GLY A C 1
ATOM 892 O O . GLY A 1 113 ? 10.203 2.828 -5.883 1 90.56 113 GLY A O 1
ATOM 893 N N . LEU A 1 114 ? 8.5 1.381 -6.039 1 94.81 114 LEU A N 1
ATOM 894 C CA . LEU A 1 114 ? 9.383 0.297 -5.613 1 94.81 114 LEU A CA 1
ATOM 895 C C . LEU A 1 114 ? 10.297 -0.135 -6.754 1 94.81 114 LEU A C 1
ATOM 897 O O . LEU A 1 114 ? 9.836 -0.398 -7.863 1 94.81 114 LEU A O 1
ATOM 901 N N . GLU A 1 115 ? 11.562 -0.205 -6.422 1 95.75 115 GLU A N 1
ATOM 902 C CA . GLU A 1 115 ? 12.555 -0.647 -7.395 1 95.75 115 GLU A CA 1
ATOM 903 C C . GLU A 1 115 ? 13.422 -1.767 -6.828 1 95.75 115 GLU A C 1
ATOM 905 O O . GLU A 1 115 ? 13.93 -1.66 -5.711 1 95.75 115 GLU A O 1
ATOM 910 N N . ARG A 1 116 ? 13.555 -2.775 -7.586 1 96.88 116 ARG A N 1
ATOM 911 C CA . ARG A 1 116 ? 14.406 -3.902 -7.227 1 96.88 116 ARG A CA 1
ATOM 912 C C . ARG A 1 116 ? 15.836 -3.684 -7.715 1 96.88 116 ARG A C 1
ATOM 914 O O . ARG A 1 116 ? 16.062 -3.096 -8.773 1 96.88 116 ARG A O 1
ATOM 921 N N . PHE A 1 117 ? 16.766 -4.129 -6.898 1 97.5 117 PHE A N 1
ATOM 922 C CA . PHE A 1 117 ? 18.141 -4.047 -7.34 1 97.5 117 PHE A CA 1
ATOM 923 C C . PHE A 1 117 ? 18.969 -5.207 -6.785 1 97.5 117 PHE A C 1
ATOM 925 O O . PHE A 1 117 ? 18.469 -5.98 -5.961 1 97.5 117 PHE A O 1
ATOM 932 N N . GLY A 1 118 ? 20.188 -5.297 -7.277 1 96.19 118 GLY A N 1
ATOM 933 C CA . GLY A 1 118 ? 21.062 -6.398 -6.91 1 96.19 118 GLY A CA 1
ATOM 934 C C . GLY A 1 118 ? 21.062 -7.523 -7.93 1 96.19 118 GLY A C 1
ATOM 935 O O . GLY A 1 118 ? 20.109 -8.297 -8.008 1 96.19 118 GLY A O 1
ATOM 936 N N . ASP A 1 119 ? 22.062 -7.578 -8.727 1 96.06 119 ASP A N 1
ATOM 937 C CA . ASP A 1 119 ? 22.203 -8.602 -9.758 1 96.06 119 ASP A CA 1
ATOM 938 C C . ASP A 1 119 ? 23.578 -9.273 -9.672 1 96.06 119 ASP A C 1
ATOM 940 O O . ASP A 1 119 ? 24.547 -8.656 -9.25 1 96.06 119 ASP A O 1
ATOM 944 N N . ALA A 1 120 ? 23.531 -10.477 -10.086 1 94.44 120 ALA A N 1
ATOM 945 C CA . ALA A 1 120 ? 24.844 -11.102 -10.25 1 94.44 120 ALA A CA 1
ATOM 946 C C . ALA A 1 120 ? 25.719 -10.305 -11.219 1 94.44 120 ALA A C 1
ATOM 948 O O . ALA A 1 120 ? 25.234 -9.836 -12.25 1 94.44 120 ALA A O 1
ATOM 949 N N . GLY A 1 121 ? 26.938 -10.117 -10.805 1 94.06 121 GLY A N 1
ATOM 950 C CA . GLY A 1 121 ? 27.859 -9.344 -11.625 1 94.06 121 GLY A CA 1
ATOM 951 C C . GLY A 1 121 ? 28.078 -7.93 -11.109 1 94.06 121 GLY A C 1
ATOM 952 O O . GLY A 1 121 ? 29.031 -7.266 -11.5 1 94.06 121 GLY A O 1
ATOM 953 N N . ASP A 1 122 ? 27.281 -7.477 -10.266 1 95.75 122 ASP A N 1
ATOM 954 C CA . ASP A 1 122 ? 27.422 -6.137 -9.703 1 95.75 122 ASP A CA 1
ATOM 955 C C . ASP A 1 122 ? 28.656 -6.047 -8.812 1 95.75 122 ASP A C 1
ATOM 957 O O . ASP A 1 122 ? 29 -7.004 -8.109 1 95.75 122 ASP A O 1
ATOM 961 N N . ALA A 1 123 ? 29.188 -4.84 -8.836 1 96.69 123 ALA A N 1
ATOM 962 C CA . ALA A 1 123 ? 30.172 -4.562 -7.789 1 96.69 123 ALA A CA 1
ATOM 963 C C . ALA A 1 123 ? 29.5 -4.449 -6.422 1 96.69 123 ALA A C 1
ATOM 965 O O . ALA A 1 123 ? 28.438 -3.832 -6.297 1 96.69 123 ALA A O 1
ATOM 966 N N . PHE A 1 124 ? 30.172 -5.055 -5.48 1 97.56 124 PHE A N 1
ATOM 967 C CA . PHE A 1 124 ? 29.609 -5.012 -4.137 1 97.56 124 PHE A CA 1
ATOM 968 C C . PHE A 1 124 ? 29.594 -3.584 -3.602 1 97.56 124 PHE A C 1
ATOM 970 O O . PHE A 1 124 ? 30.594 -2.873 -3.684 1 97.56 124 PHE A O 1
ATOM 977 N N . ASP A 1 125 ? 28.469 -3.164 -3.135 1 97.75 125 ASP A N 1
ATOM 978 C CA . ASP A 1 125 ? 28.266 -1.868 -2.498 1 97.75 125 ASP A CA 1
ATOM 979 C C . ASP A 1 125 ? 27.625 -2.027 -1.123 1 97.75 125 ASP A C 1
ATOM 981 O O . ASP A 1 125 ? 26.453 -2.385 -1.021 1 97.75 125 ASP A O 1
ATOM 985 N N . PRO A 1 126 ? 28.328 -1.733 -0.089 1 97 126 PRO A N 1
ATOM 986 C CA . PRO A 1 126 ? 27.812 -1.968 1.262 1 97 126 PRO A CA 1
ATOM 987 C C . PRO A 1 126 ? 26.547 -1.172 1.554 1 97 126 PRO A C 1
ATOM 989 O O . PRO A 1 126 ? 25.812 -1.491 2.496 1 97 126 PRO A O 1
ATOM 992 N N . GLN A 1 127 ? 26.266 -0.188 0.805 1 96.69 127 GLN A N 1
ATOM 993 C CA . GLN A 1 127 ? 25.047 0.593 0.99 1 96.69 127 GLN A CA 1
ATOM 994 C C . GLN A 1 127 ? 23.844 -0.103 0.357 1 96.69 127 GLN A C 1
ATOM 996 O O . GLN A 1 127 ? 22.703 0.165 0.726 1 96.69 127 GLN A O 1
ATOM 1001 N N . HIS A 1 128 ? 24.141 -1 -0.542 1 98 128 HIS A N 1
ATOM 1002 C CA . HIS A 1 128 ? 23.062 -1.619 -1.293 1 98 128 HIS A CA 1
ATOM 1003 C C . HIS A 1 128 ? 23.078 -3.137 -1.138 1 98 128 HIS A C 1
ATOM 1005 O O . HIS A 1 128 ? 22.125 -3.814 -1.517 1 98 128 HIS A O 1
ATOM 1011 N N . HIS A 1 129 ? 24.172 -3.576 -0.581 1 98.69 129 HIS A N 1
ATOM 1012 C CA . HIS A 1 129 ? 24.328 -5.023 -0.488 1 98.69 129 HIS A CA 1
ATOM 1013 C C . HIS A 1 129 ? 24.719 -5.449 0.923 1 98.69 129 HIS A C 1
ATOM 1015 O O . HIS A 1 129 ? 25.422 -4.719 1.621 1 98.69 129 HIS A O 1
ATOM 1021 N N . GLU A 1 130 ? 24.219 -6.531 1.329 1 98.5 130 GLU A N 1
ATOM 1022 C CA . GLU A 1 130 ? 24.672 -7.27 2.5 1 98.5 130 GLU A CA 1
ATOM 1023 C C . GLU A 1 130 ? 25.281 -8.609 2.102 1 98.5 130 GLU A C 1
ATOM 1025 O O . GLU A 1 130 ? 24.594 -9.477 1.554 1 98.5 130 GLU A O 1
ATOM 1030 N N . ALA A 1 131 ? 26.484 -8.797 2.404 1 98.31 131 ALA A N 1
ATOM 1031 C CA . ALA A 1 131 ? 27.156 -10.055 2.066 1 98.31 131 ALA A CA 1
ATOM 1032 C C . ALA A 1 131 ? 26.859 -11.133 3.105 1 98.31 131 ALA A C 1
ATOM 1034 O O . ALA A 1 131 ? 27.234 -11 4.273 1 98.31 131 ALA A O 1
ATOM 1035 N N . LEU A 1 132 ? 26.297 -12.164 2.678 1 97.56 132 LEU A N 1
ATOM 1036 C CA . LEU A 1 132 ? 25.969 -13.266 3.582 1 97.56 132 LEU A CA 1
ATOM 1037 C C . LEU A 1 132 ? 27.078 -14.305 3.604 1 97.56 132 LEU A C 1
ATOM 1039 O O . LEU A 1 132 ? 27.25 -15.023 4.594 1 97.56 132 LEU A O 1
ATOM 1043 N N . MET A 1 133 ? 27.75 -14.398 2.449 1 96.06 133 MET A N 1
ATOM 1044 C CA . MET A 1 133 ? 28.844 -15.367 2.369 1 96.06 133 MET A CA 1
ATOM 1045 C C . MET A 1 133 ? 29.828 -14.992 1.271 1 96.06 133 MET A C 1
ATOM 1047 O O . MET A 1 133 ? 29.484 -14.25 0.35 1 96.06 133 MET A O 1
ATOM 1051 N N . HIS A 1 134 ? 31.062 -15.523 1.45 1 95.31 134 HIS A N 1
ATOM 1052 C CA . HIS A 1 134 ? 32.094 -15.438 0.434 1 95.31 134 HIS A CA 1
ATOM 1053 C C . HIS A 1 134 ? 32.281 -16.766 -0.275 1 95.31 134 HIS A C 1
ATOM 1055 O O . HIS A 1 134 ? 32.469 -17.812 0.376 1 95.31 134 HIS A O 1
ATOM 1061 N N . VAL A 1 135 ? 32.125 -16.625 -1.551 1 95.12 135 VAL A N 1
ATOM 1062 C CA . VAL A 1 135 ? 32.25 -17.875 -2.312 1 95.12 135 VAL A CA 1
ATOM 1063 C C . VAL A 1 135 ? 33.312 -17.703 -3.391 1 95.12 135 VAL A C 1
ATOM 1065 O O . VAL A 1 135 ? 33.781 -16.594 -3.654 1 95.12 135 VAL A O 1
ATOM 1068 N N . GLU A 1 136 ? 33.688 -18.953 -3.846 1 88.75 136 GLU A N 1
ATOM 1069 C CA . GLU A 1 136 ? 34.531 -18.922 -5.035 1 88.75 136 GLU A CA 1
ATOM 1070 C C . GLU A 1 136 ? 33.719 -18.672 -6.293 1 88.75 136 GLU A C 1
ATOM 1072 O O . GLU A 1 136 ? 32.594 -19.203 -6.426 1 88.75 136 GLU A O 1
ATOM 1077 N N . GLY A 1 137 ? 34.125 -17.641 -7.039 1 84.06 137 GLY A N 1
ATOM 1078 C CA . GLY A 1 137 ? 33.375 -17.375 -8.25 1 84.06 137 GLY A CA 1
ATOM 1079 C C . GLY A 1 137 ? 34.125 -16.531 -9.266 1 84.06 137 GLY A C 1
ATOM 1080 O O . GLY A 1 137 ? 35.188 -16.016 -8.961 1 84.06 137 GLY A O 1
ATOM 1081 N N . GLU A 1 138 ? 33.438 -16.578 -10.438 1 80.81 138 GLU A N 1
ATOM 1082 C CA . GLU A 1 138 ? 34.062 -15.781 -11.508 1 80.81 138 GLU A CA 1
ATOM 1083 C C . GLU A 1 138 ? 33.844 -14.289 -11.273 1 80.81 138 GLU A C 1
ATOM 1085 O O . GLU A 1 138 ? 32.719 -13.859 -11 1 80.81 138 GLU A O 1
ATOM 1090 N N . VAL A 1 139 ? 34.844 -13.617 -11.219 1 86.06 139 VAL A N 1
ATOM 1091 C CA . VAL A 1 139 ? 34.844 -12.156 -11.102 1 86.06 139 VAL A CA 1
ATOM 1092 C C . VAL A 1 139 ? 35.5 -11.539 -12.336 1 86.06 139 VAL A C 1
ATOM 1094 O O . VAL A 1 139 ? 36.438 -12.109 -12.891 1 86.06 139 VAL A O 1
ATOM 1097 N N . PRO A 1 140 ? 34.938 -10.484 -12.758 1 86.12 140 PRO A N 1
ATOM 1098 C CA . PRO A 1 140 ? 35.562 -9.828 -13.891 1 86.12 140 PRO A CA 1
ATOM 1099 C C . PRO A 1 140 ? 37.062 -9.555 -13.648 1 86.12 140 PRO A C 1
ATOM 1101 O O . PRO A 1 140 ? 37.469 -9.258 -12.523 1 86.12 140 PRO A O 1
ATOM 1104 N N . GLU A 1 141 ? 37.812 -9.711 -14.711 1 84.94 141 GLU A N 1
ATOM 1105 C CA . GLU A 1 141 ? 39.25 -9.547 -14.609 1 84.94 141 GLU A CA 1
ATOM 1106 C C . GLU A 1 141 ? 39.625 -8.164 -14.062 1 84.94 141 GLU A C 1
ATOM 1108 O O . GLU A 1 141 ? 40.594 -8.008 -13.344 1 84.94 141 GLU A O 1
ATOM 1113 N N . ASP A 1 142 ? 38.75 -7.25 -14.297 1 86.5 142 ASP A N 1
ATOM 1114 C CA . ASP A 1 142 ? 39.062 -5.871 -13.93 1 86.5 142 ASP A CA 1
ATOM 1115 C C . ASP A 1 142 ? 38.344 -5.465 -12.648 1 86.5 142 ASP A C 1
ATOM 1117 O O . ASP A 1 142 ? 38.312 -4.285 -12.297 1 86.5 142 ASP A O 1
ATOM 1121 N N . ALA A 1 143 ? 37.875 -6.453 -12.016 1 88.62 143 ALA A N 1
ATOM 1122 C CA . ALA A 1 143 ? 37.125 -6.125 -10.805 1 88.62 143 ALA A CA 1
ATOM 1123 C C . ALA A 1 143 ? 38.062 -5.566 -9.719 1 88.62 143 ALA A C 1
ATOM 1125 O O . ALA A 1 143 ? 39.094 -6.148 -9.43 1 88.62 143 ALA A O 1
ATOM 1126 N N . GLU A 1 144 ? 37.688 -4.449 -9.086 1 87.69 144 GLU A N 1
ATOM 1127 C CA . GLU A 1 144 ? 38.5 -3.789 -8.078 1 87.69 144 GLU A CA 1
ATOM 1128 C C . GLU A 1 144 ? 38.125 -4.242 -6.672 1 87.69 144 GLU A C 1
ATOM 1130 O O . GLU A 1 144 ? 38.781 -3.904 -5.699 1 87.69 144 GLU A O 1
ATOM 1135 N N . GLY A 1 145 ? 37.094 -5 -6.598 1 93.12 145 GLY A N 1
ATOM 1136 C CA . GLY A 1 145 ? 36.594 -5.461 -5.305 1 93.12 145 GLY A CA 1
ATOM 1137 C C . GLY A 1 145 ? 35.625 -6.621 -5.406 1 93.12 145 GLY A C 1
ATOM 1138 O O . GLY A 1 145 ? 35.5 -7.242 -6.465 1 93.12 145 GLY A O 1
ATOM 1139 N N . PRO A 1 146 ? 35.062 -6.973 -4.32 1 96 146 PRO A N 1
ATOM 1140 C CA . PRO A 1 146 ? 34.125 -8.094 -4.348 1 96 146 PRO A CA 1
ATOM 1141 C C . PRO A 1 146 ? 33 -7.887 -5.336 1 96 146 PRO A C 1
ATOM 1143 O O . PRO A 1 146 ? 32.531 -6.758 -5.508 1 96 146 PRO A O 1
ATOM 1146 N N . THR A 1 147 ? 32.625 -8.992 -5.949 1 96.88 147 THR A N 1
ATOM 1147 C CA . THR A 1 147 ? 31.547 -8.992 -6.938 1 96.88 147 THR A CA 1
ATOM 1148 C C . THR A 1 147 ? 30.406 -9.906 -6.504 1 96.88 147 THR A C 1
ATOM 1150 O O . THR A 1 147 ? 30.641 -10.992 -5.977 1 96.88 147 THR A O 1
ATOM 1153 N N . VAL A 1 148 ? 29.25 -9.445 -6.754 1 97.31 148 VAL A N 1
ATOM 1154 C CA . VAL A 1 148 ? 28.078 -10.273 -6.453 1 97.31 148 VAL A CA 1
ATOM 1155 C C . VAL A 1 148 ? 28.047 -11.477 -7.391 1 97.31 148 VAL A C 1
ATOM 1157 O O . VAL A 1 148 ? 28.094 -11.32 -8.617 1 97.31 148 VAL A O 1
ATOM 1160 N N . VAL A 1 149 ? 27.891 -12.672 -6.82 1 95.88 149 VAL A N 1
ATOM 1161 C CA . VAL A 1 149 ? 27.891 -13.867 -7.656 1 95.88 149 VAL A CA 1
ATOM 1162 C C . VAL A 1 149 ? 26.5 -14.508 -7.633 1 95.88 149 VAL A C 1
ATOM 1164 O O . VAL A 1 149 ? 26.109 -15.188 -8.586 1 95.88 149 VAL A O 1
ATOM 1167 N N . GLN A 1 150 ? 25.844 -14.242 -6.516 1 95.5 150 GLN A N 1
ATOM 1168 C CA . GLN A 1 150 ? 24.5 -14.773 -6.355 1 95.5 150 GLN A CA 1
ATOM 1169 C C . GLN A 1 150 ? 23.656 -13.859 -5.469 1 95.5 150 GLN A C 1
ATOM 1171 O O . GLN A 1 150 ? 24.141 -13.336 -4.465 1 95.5 150 GLN A O 1
ATOM 1176 N N . VAL A 1 151 ? 22.469 -13.742 -5.91 1 97.5 151 VAL A N 1
ATOM 1177 C CA . VAL A 1 151 ? 21.531 -12.961 -5.105 1 97.5 151 VAL A CA 1
ATOM 1178 C C . VAL A 1 151 ? 20.594 -13.898 -4.355 1 97.5 151 VAL A C 1
ATOM 1180 O O . VAL A 1 151 ? 19.766 -14.586 -4.969 1 97.5 151 VAL A O 1
ATOM 1183 N N . MET A 1 152 ? 20.688 -13.953 -3.055 1 96.19 152 MET A N 1
ATOM 1184 C CA . MET A 1 152 ? 19.781 -14.773 -2.246 1 96.19 152 MET A CA 1
ATOM 1185 C C . MET A 1 152 ? 18.438 -14.086 -2.064 1 96.19 152 MET A C 1
ATOM 1187 O O . MET A 1 152 ? 17.391 -14.734 -2.143 1 96.19 152 MET A O 1
ATOM 1191 N N . GLN A 1 153 ? 18.531 -12.781 -1.821 1 97 153 GLN A N 1
ATOM 1192 C CA . GLN A 1 153 ? 17.359 -11.922 -1.74 1 97 153 GLN A CA 1
ATOM 1193 C C . GLN A 1 153 ? 17.609 -10.578 -2.424 1 97 153 GLN A C 1
ATOM 1195 O O . GLN A 1 153 ? 18.578 -9.891 -2.109 1 97 153 GLN A O 1
ATOM 1200 N N . PRO A 1 154 ? 16.75 -10.242 -3.312 1 97.94 154 PRO A N 1
ATOM 1201 C CA . PRO A 1 154 ? 16.922 -8.945 -3.977 1 97.94 154 PRO A CA 1
ATOM 1202 C C . PRO A 1 154 ? 16.797 -7.766 -3.018 1 97.94 154 PRO A C 1
ATOM 1204 O O . PRO A 1 154 ? 16.109 -7.867 -1.998 1 97.94 154 PRO A O 1
ATOM 1207 N N . GLY A 1 155 ? 17.469 -6.68 -3.359 1 98.12 155 GLY A N 1
ATOM 1208 C CA . GLY A 1 155 ? 17.281 -5.414 -2.672 1 98.12 155 GLY A CA 1
ATOM 1209 C C . GLY A 1 155 ? 16.141 -4.594 -3.238 1 98.12 155 GLY A C 1
ATOM 1210 O O . GLY A 1 155 ? 15.758 -4.77 -4.398 1 98.12 155 GLY A O 1
ATOM 1211 N N . TYR A 1 156 ? 15.633 -3.76 -2.348 1 97.69 156 TYR A N 1
ATOM 1212 C CA . TYR A 1 156 ? 14.531 -2.904 -2.768 1 97.69 156 TYR A CA 1
ATOM 1213 C C . TYR A 1 156 ? 14.711 -1.485 -2.242 1 97.69 156 TYR A C 1
ATOM 1215 O O . TYR A 1 156 ? 15.203 -1.287 -1.129 1 97.69 156 TYR A O 1
ATOM 1223 N N . LYS A 1 157 ? 14.312 -0.597 -3.045 1 95.31 157 LYS A N 1
ATOM 1224 C CA . LYS A 1 157 ? 14.289 0.8 -2.623 1 95.31 157 LYS A CA 1
ATOM 1225 C C . LYS A 1 157 ? 13.008 1.49 -3.064 1 95.31 157 LYS A C 1
ATOM 1227 O O . LYS A 1 157 ? 12.375 1.08 -4.043 1 95.31 157 LYS A O 1
ATOM 1232 N N . VAL A 1 158 ? 12.617 2.471 -2.383 1 90.81 158 VAL A N 1
ATOM 1233 C CA . VAL A 1 158 ? 11.539 3.389 -2.746 1 90.81 158 VAL A CA 1
ATOM 1234 C C . VAL A 1 158 ? 12.102 4.805 -2.891 1 90.81 158 VAL A C 1
ATOM 1236 O O . VAL A 1 158 ? 12.531 5.41 -1.908 1 90.81 158 VAL A O 1
ATOM 1239 N N . GLY A 1 159 ? 12.086 5.262 -4.121 1 85.12 159 GLY A N 1
ATOM 1240 C CA . GLY A 1 159 ? 12.867 6.465 -4.371 1 85.12 159 GLY A CA 1
ATOM 1241 C C . GLY A 1 159 ? 14.344 6.293 -4.055 1 85.12 159 GLY A C 1
ATOM 1242 O O . GLY A 1 159 ? 14.984 5.367 -4.551 1 85.12 159 GLY A O 1
ATOM 1243 N N . ASP A 1 160 ? 14.781 7.164 -3.105 1 88.44 160 ASP A N 1
ATOM 1244 C CA . ASP A 1 160 ? 16.203 7.109 -2.762 1 88.44 160 ASP A CA 1
ATOM 1245 C C . ASP A 1 160 ? 16.422 6.32 -1.474 1 88.44 160 ASP A C 1
ATOM 1247 O O . ASP A 1 160 ? 17.562 6.09 -1.07 1 88.44 160 ASP A O 1
ATOM 1251 N N . LYS A 1 161 ? 15.406 5.801 -0.982 1 90.62 161 LYS A N 1
ATOM 1252 C CA . LYS A 1 161 ? 15.516 5.121 0.306 1 90.62 161 LYS A CA 1
ATOM 1253 C C . LYS A 1 161 ? 15.562 3.607 0.127 1 90.62 161 LYS A C 1
ATOM 1255 O O . LYS A 1 161 ? 14.625 3.016 -0.415 1 90.62 161 LYS A O 1
ATOM 1260 N N . VAL A 1 162 ? 16.625 3.086 0.637 1 95 162 VAL A N 1
ATOM 1261 C CA . VAL A 1 162 ? 16.75 1.632 0.627 1 95 162 VAL A CA 1
ATOM 1262 C C . VAL A 1 162 ? 15.82 1.027 1.681 1 95 162 VAL A C 1
ATOM 1264 O O . VAL A 1 162 ? 15.922 1.353 2.865 1 95 162 VAL A O 1
ATOM 1267 N N . VAL A 1 163 ? 14.961 0.23 1.242 1 94.5 163 VAL A N 1
ATOM 1268 C CA . VAL A 1 163 ? 14.055 -0.479 2.135 1 94.5 163 VAL A CA 1
ATOM 1269 C C . VAL A 1 163 ? 14.766 -1.678 2.756 1 94.5 163 VAL A C 1
ATOM 1271 O O . VAL A 1 163 ? 14.641 -1.93 3.957 1 94.5 163 VAL A O 1
ATOM 1274 N N . ARG A 1 164 ? 15.453 -2.361 1.962 1 96.19 164 ARG A N 1
ATOM 1275 C CA . ARG A 1 164 ? 16.297 -3.482 2.363 1 96.19 164 ARG A CA 1
ATOM 1276 C C . ARG A 1 164 ? 17.438 -3.688 1.379 1 96.19 164 ARG A C 1
ATOM 1278 O O . ARG A 1 164 ? 17.234 -3.686 0.164 1 96.19 164 ARG A O 1
ATOM 1285 N N . PRO A 1 165 ? 18.609 -3.824 1.871 1 98.06 165 PRO A N 1
ATOM 1286 C CA . PRO A 1 165 ? 19.703 -4.164 0.95 1 98.06 165 PRO A CA 1
ATOM 1287 C C . PRO A 1 165 ? 19.547 -5.562 0.354 1 98.06 165 PRO A C 1
ATOM 1289 O O . PRO A 1 165 ? 18.844 -6.402 0.91 1 98.06 165 PRO A O 1
ATOM 1292 N N . ALA A 1 166 ? 20.203 -5.742 -0.846 1 98.69 166 ALA A N 1
ATOM 1293 C CA . ALA A 1 166 ? 20.25 -7.094 -1.4 1 98.69 166 ALA A CA 1
ATOM 1294 C C . ALA A 1 166 ? 21.156 -7.992 -0.569 1 98.69 166 ALA A C 1
ATOM 1296 O O . ALA A 1 166 ? 22.266 -7.59 -0.193 1 98.69 166 ALA A O 1
ATOM 1297 N N . ARG A 1 167 ? 20.641 -9.086 -0.241 1 98.5 167 ARG A N 1
ATOM 1298 C CA . ARG A 1 167 ? 21.469 -10.094 0.406 1 98.5 167 ARG A CA 1
ATOM 1299 C C . ARG A 1 167 ? 22.141 -10.992 -0.626 1 98.5 167 ARG A C 1
ATOM 1301 O O . ARG A 1 167 ? 21.469 -11.672 -1.4 1 98.5 167 ARG A O 1
ATOM 1308 N N . VAL A 1 168 ? 23.484 -11.062 -0.527 1 98.38 168 VAL A N 1
ATOM 1309 C CA . VAL A 1 168 ? 24.203 -11.609 -1.682 1 98.38 168 VAL A CA 1
ATOM 1310 C C . VAL A 1 168 ? 25.375 -12.461 -1.212 1 98.38 168 VAL A C 1
ATOM 1312 O O . VAL A 1 168 ? 25.812 -12.359 -0.063 1 98.38 168 VAL A O 1
ATOM 1315 N N . ALA A 1 169 ? 25.781 -13.344 -2.111 1 98 169 ALA A N 1
ATOM 1316 C CA . ALA A 1 169 ? 27.094 -13.977 -2.033 1 98 169 ALA A CA 1
ATOM 1317 C C . ALA A 1 169 ? 28.109 -13.25 -2.914 1 98 169 ALA A C 1
ATOM 1319 O O . ALA A 1 169 ? 27.781 -12.828 -4.027 1 98 169 ALA A O 1
ATOM 1320 N N . VAL A 1 170 ? 29.266 -13.148 -2.41 1 97.94 170 VAL A N 1
ATOM 1321 C CA . VAL A 1 170 ? 30.25 -12.367 -3.154 1 97.94 170 VAL A CA 1
ATOM 1322 C C . VAL A 1 170 ? 31.5 -13.203 -3.369 1 97.94 170 VAL A C 1
ATOM 1324 O O . VAL A 1 170 ? 31.75 -14.164 -2.637 1 97.94 170 VAL A O 1
ATOM 1327 N N . ALA A 1 171 ? 32.188 -12.828 -4.426 1 96.88 171 ALA A N 1
ATOM 1328 C CA . ALA A 1 171 ? 33.531 -13.367 -4.715 1 96.88 171 ALA A CA 1
ATOM 1329 C C . ALA A 1 171 ? 34.562 -12.258 -4.824 1 96.88 171 ALA A C 1
ATOM 1331 O O . ALA A 1 171 ? 34.25 -11.172 -5.328 1 96.88 171 ALA A O 1
ATOM 1332 N N . ASP A 1 172 ? 35.719 -12.531 -4.387 1 93.56 172 ASP A N 1
ATOM 1333 C CA . ASP A 1 172 ? 36.812 -11.562 -4.445 1 93.56 172 ASP A CA 1
ATOM 1334 C C . ASP A 1 172 ? 37.594 -11.695 -5.742 1 93.56 172 ASP A C 1
ATOM 1336 O O . ASP A 1 172 ? 37.688 -12.789 -6.309 1 93.56 172 ASP A O 1
ATOM 1340 N N . PRO A 1 173 ? 38.094 -10.57 -6.086 1 89.25 173 PRO A N 1
ATOM 1341 C CA . PRO A 1 173 ? 39 -10.703 -7.238 1 89.25 173 PRO A CA 1
ATOM 1342 C C . PRO A 1 173 ? 40.219 -11.531 -6.93 1 89.25 173 PRO A C 1
ATOM 1344 O O . PRO A 1 173 ? 40.656 -11.594 -5.773 1 89.25 173 PRO A O 1
ATOM 1347 N N . LYS A 1 174 ? 40.75 -12.156 -7.98 1 74.75 174 LYS A N 1
ATOM 1348 C CA . LYS A 1 174 ? 42 -12.914 -7.809 1 74.75 174 LYS A CA 1
ATOM 1349 C C . LYS A 1 174 ? 43.188 -11.977 -7.707 1 74.75 174 LYS A C 1
ATOM 1351 O O . LYS A 1 174 ? 43.188 -10.883 -8.281 1 74.75 174 LYS A O 1
ATOM 1356 N N . MET B 1 1 ? -64.25 104.312 54.125 1 33.12 1 MET B N 1
ATOM 1357 C CA . MET B 1 1 ? -62.938 104.812 53.75 1 33.12 1 MET B CA 1
ATOM 1358 C C . MET B 1 1 ? -61.875 103.75 53.75 1 33.12 1 MET B C 1
ATOM 1360 O O . MET B 1 1 ? -61.219 103.5 54.781 1 33.12 1 MET B O 1
ATOM 1364 N N . SER B 1 2 ? -62.312 102.5 53.094 1 36.75 2 SER B N 1
ATOM 1365 C CA . SER B 1 2 ? -61.688 101.188 53 1 36.75 2 SER B CA 1
ATOM 1366 C C . SER B 1 2 ? -60.344 101.25 52.344 1 36.75 2 SER B C 1
ATOM 1368 O O . SER B 1 2 ? -60.25 101.625 51.156 1 36.75 2 SER B O 1
ATOM 1370 N N . ASN B 1 3 ? -59.281 101.562 53.156 1 36.03 3 ASN B N 1
ATOM 1371 C CA . ASN B 1 3 ? -57.844 101.75 52.844 1 36.03 3 ASN B CA 1
ATOM 1372 C C . ASN B 1 3 ? -57.281 100.5 52.156 1 36.03 3 ASN B C 1
ATOM 1374 O O . ASN B 1 3 ? -57.188 99.438 52.781 1 36.03 3 ASN B O 1
ATOM 1378 N N . ASP B 1 4 ? -57.5 100.312 50.812 1 37.28 4 ASP B N 1
ATOM 1379 C CA . ASP B 1 4 ? -57.031 99.25 49.938 1 37.28 4 ASP B CA 1
ATOM 1380 C C . ASP B 1 4 ? -55.531 99.188 49.844 1 37.28 4 ASP B C 1
ATOM 1382 O O . ASP B 1 4 ? -54.906 100.125 49.281 1 37.28 4 ASP B O 1
ATOM 1386 N N . ASN B 1 5 ? -54.812 98.875 50.969 1 36.97 5 ASN B N 1
ATOM 1387 C CA . ASN B 1 5 ? -53.344 98.812 51 1 36.97 5 ASN B CA 1
ATOM 1388 C C . ASN B 1 5 ? -52.812 97.812 49.969 1 36.97 5 ASN B C 1
ATOM 1390 O O . ASN B 1 5 ? -53 96.625 50.094 1 36.97 5 ASN B O 1
ATOM 1394 N N . ASN B 1 6 ? -52.781 98.25 48.688 1 36.84 6 ASN B N 1
ATOM 1395 C CA . ASN B 1 6 ? -52.25 97.5 47.531 1 36.84 6 ASN B CA 1
ATOM 1396 C C . ASN B 1 6 ? -50.781 97.125 47.688 1 36.84 6 ASN B C 1
ATOM 1398 O O . ASN B 1 6 ? -49.938 98 47.625 1 36.84 6 ASN B O 1
ATOM 1402 N N . GLN B 1 7 ? -50.438 96.312 48.688 1 38.38 7 GLN B N 1
ATOM 1403 C CA . GLN B 1 7 ? -49.031 96 48.875 1 38.38 7 GLN B CA 1
ATOM 1404 C C . GLN B 1 7 ? -48.438 95.375 47.625 1 38.38 7 GLN B C 1
ATOM 1406 O O . GLN B 1 7 ? -49 94.438 47.062 1 38.38 7 GLN B O 1
ATOM 1411 N N . PRO B 1 8 ? -47.531 96.062 46.875 1 38.84 8 PRO B N 1
ATOM 1412 C CA . PRO B 1 8 ? -46.938 95.625 45.625 1 38.84 8 PRO B CA 1
ATOM 1413 C C . PRO B 1 8 ? -46.156 94.312 45.812 1 38.84 8 PRO B C 1
ATOM 1415 O O . PRO B 1 8 ? -45.594 94.062 46.906 1 38.84 8 PRO B O 1
ATOM 1418 N N . GLU B 1 9 ? -46.594 93.125 45.281 1 37.28 9 GLU B N 1
ATOM 1419 C CA . GLU B 1 9 ? -46 91.812 45.25 1 37.28 9 GLU B CA 1
ATOM 1420 C C . GLU B 1 9 ? -44.594 91.812 44.656 1 37.28 9 GLU B C 1
ATOM 1422 O O . GLU B 1 9 ? -44.406 92.312 43.562 1 37.28 9 GLU B O 1
ATOM 1427 N N . GLN B 1 10 ? -43.531 92.062 45.469 1 35.91 10 GLN B N 1
ATOM 1428 C CA . GLN B 1 10 ? -42.125 92.062 45.062 1 35.91 10 GLN B CA 1
ATOM 1429 C C . GLN B 1 10 ? -41.781 90.688 44.438 1 35.91 10 GLN B C 1
ATOM 1431 O O . GLN B 1 10 ? -42 89.625 45.031 1 35.91 10 GLN B O 1
ATOM 1436 N N . THR B 1 11 ? -41.875 90.562 43.094 1 35.12 11 THR B N 1
ATOM 1437 C CA . THR B 1 11 ? -41.5 89.375 42.281 1 35.12 11 THR B CA 1
ATOM 1438 C C . THR B 1 11 ? -40.031 89.062 42.5 1 35.12 11 THR B C 1
ATOM 1440 O O . THR B 1 11 ? -39.156 89.875 42.188 1 35.12 11 THR B O 1
ATOM 1443 N N . THR B 1 12 ? -39.656 88.438 43.625 1 36.41 12 THR B N 1
ATOM 1444 C CA . THR B 1 12 ? -38.281 87.938 43.875 1 36.41 12 THR B CA 1
ATOM 1445 C C . THR B 1 12 ? -37.781 87.125 42.719 1 36.41 12 THR B C 1
ATOM 1447 O O . THR B 1 12 ? -38.375 86.125 42.344 1 36.41 12 THR B O 1
ATOM 1450 N N . GLU B 1 13 ? -37.219 87.75 41.656 1 37.56 13 GLU B N 1
ATOM 1451 C CA . GLU B 1 13 ? -36.531 87.125 40.562 1 37.56 13 GLU B CA 1
ATOM 1452 C C . GLU B 1 13 ? -35.406 86.188 41.094 1 37.56 13 GLU B C 1
ATOM 1454 O O . GLU B 1 13 ? -34.469 86.688 41.719 1 37.56 13 GLU B O 1
ATOM 1459 N N . ALA B 1 14 ? -35.75 84.938 41.531 1 44.94 14 ALA B N 1
ATOM 1460 C CA . ALA B 1 14 ? -34.719 83.938 41.906 1 44.94 14 ALA B CA 1
ATOM 1461 C C . ALA B 1 14 ? -33.719 83.812 40.781 1 44.94 14 ALA B C 1
ATOM 1463 O O . ALA B 1 14 ? -34.094 83.562 39.625 1 44.94 14 ALA B O 1
ATOM 1464 N N . VAL B 1 15 ? -32.594 84.562 40.812 1 42.56 15 VAL B N 1
ATOM 1465 C CA . VAL B 1 15 ? -31.453 84.25 39.938 1 42.56 15 VAL B CA 1
ATOM 1466 C C . VAL B 1 15 ? -31.016 82.812 40.094 1 42.56 15 VAL B C 1
ATOM 1468 O O . VAL B 1 15 ? -30.688 82.375 41.188 1 42.56 15 VAL B O 1
ATOM 1471 N N . ASN B 1 16 ? -31.719 81.812 39.438 1 37.75 16 ASN B N 1
ATOM 1472 C CA . ASN B 1 16 ? -31.281 80.438 39.375 1 37.75 16 ASN B CA 1
ATOM 1473 C C . ASN B 1 16 ? -29.812 80.375 38.938 1 37.75 16 ASN B C 1
ATOM 1475 O O . ASN B 1 16 ? -29.469 80.688 37.812 1 37.75 16 ASN B O 1
ATOM 1479 N N . ASP B 1 17 ? -28.844 80.75 39.781 1 38.31 17 ASP B N 1
ATOM 1480 C CA . ASP B 1 17 ? -27.453 80.375 39.5 1 38.31 17 ASP B CA 1
ATOM 1481 C C . ASP B 1 17 ? -27.344 78.938 39.062 1 38.31 17 ASP B C 1
ATOM 1483 O O . ASP B 1 17 ? -27.656 78 39.812 1 38.31 17 ASP B O 1
ATOM 1487 N N . ASP B 1 18 ? -27.641 78.625 37.781 1 42.19 18 ASP B N 1
ATOM 1488 C CA . ASP B 1 18 ? -27.359 77.312 37.219 1 42.19 18 ASP B CA 1
ATOM 1489 C C . ASP B 1 18 ? -25.969 76.812 37.625 1 42.19 18 ASP B C 1
ATOM 1491 O O . ASP B 1 18 ? -24.984 77.562 37.438 1 42.19 18 ASP B O 1
ATOM 1495 N N . PRO B 1 19 ? -25.844 76.125 38.719 1 42.78 19 PRO B N 1
ATOM 1496 C CA . PRO B 1 19 ? -24.516 75.562 38.969 1 42.78 19 PRO B CA 1
ATOM 1497 C C . PRO B 1 19 ? -23.828 75.125 37.688 1 42.78 19 PRO B C 1
ATOM 1499 O O . PRO B 1 19 ? -24.484 74.5 36.812 1 42.78 19 PRO B O 1
ATOM 1502 N N . GLN B 1 20 ? -22.922 75.875 37.031 1 41.34 20 GLN B N 1
ATOM 1503 C CA . GLN B 1 20 ? -22.062 75.375 35.969 1 41.34 20 GLN B CA 1
ATOM 1504 C C . GLN B 1 20 ? -21.625 73.938 36.25 1 41.34 20 GLN B C 1
ATOM 1506 O O . GLN B 1 20 ? -21.016 73.688 37.281 1 41.34 20 GLN B O 1
ATOM 1511 N N . GLN B 1 21 ? -22.5 72.938 35.906 1 43.47 21 GLN B N 1
ATOM 1512 C CA . GLN B 1 21 ? -22.062 71.562 35.969 1 43.47 21 GLN B CA 1
ATOM 1513 C C . GLN B 1 21 ? -20.594 71.375 35.562 1 43.47 21 GLN B C 1
ATOM 1515 O O . GLN B 1 21 ? -20.172 72 34.562 1 43.47 21 GLN B O 1
ATOM 1520 N N . PRO B 1 22 ? -19.672 71.188 36.5 1 45.88 22 PRO B N 1
ATOM 1521 C CA . PRO B 1 22 ? -18.297 70.938 36.062 1 45.88 22 PRO B CA 1
ATOM 1522 C C . PRO B 1 22 ? -18.25 70.188 34.719 1 45.88 22 PRO B C 1
ATOM 1524 O O . PRO B 1 22 ? -19.172 69.438 34.406 1 45.88 22 PRO B O 1
ATOM 1527 N N . ALA B 1 23 ? -17.688 70.75 33.719 1 46.12 23 ALA B N 1
ATOM 1528 C CA . ALA B 1 23 ? -17.406 70.062 32.438 1 46.12 23 ALA B CA 1
ATOM 1529 C C . ALA B 1 23 ? -17.125 68.562 32.656 1 46.12 23 ALA B C 1
ATOM 1531 O O . ALA B 1 23 ? -16.219 68.188 33.406 1 46.12 23 ALA B O 1
ATOM 1532 N N . GLY B 1 24 ? -18.094 67.75 32.75 1 42.81 24 GLY B N 1
ATOM 1533 C CA . GLY B 1 24 ? -17.969 66.312 32.781 1 42.81 24 GLY B CA 1
ATOM 1534 C C . GLY B 1 24 ? -16.797 65.812 31.969 1 42.81 24 GLY B C 1
ATOM 1535 O O . GLY B 1 24 ? -16.594 66.25 30.812 1 42.81 24 GLY B O 1
ATOM 1536 N N . GLN B 1 25 ? -15.609 65.562 32.531 1 45.31 25 GLN B N 1
ATOM 1537 C CA . GLN B 1 25 ? -14.523 64.812 31.875 1 45.31 25 GLN B CA 1
ATOM 1538 C C . GLN B 1 25 ? -15.07 63.812 30.875 1 45.31 25 GLN B C 1
ATOM 1540 O O . GLN B 1 25 ? -15.891 62.969 31.234 1 45.31 25 GLN B O 1
ATOM 1545 N N . SER B 1 26 ? -15.398 64.125 29.672 1 49.38 26 SER B N 1
ATOM 1546 C CA . SER B 1 26 ? -15.734 63.25 28.578 1 49.38 26 SER B CA 1
ATOM 1547 C C . SER B 1 26 ? -15.07 61.875 28.766 1 49.38 26 SER B C 1
ATOM 1549 O O . SER B 1 26 ? -13.844 61.781 28.766 1 49.38 26 SER B O 1
ATOM 1551 N N . ASN B 1 27 ? -15.445 61.062 29.719 1 53.06 27 ASN B N 1
ATOM 1552 C CA . ASN B 1 27 ? -15.078 59.656 29.969 1 53.06 27 ASN B CA 1
ATOM 1553 C C . ASN B 1 27 ? -14.891 58.906 28.656 1 53.06 27 ASN B C 1
ATOM 1555 O O . ASN B 1 27 ? -15.609 57.938 28.391 1 53.06 27 ASN B O 1
ATOM 1559 N N . GLU B 1 28 ? -14.688 59.438 27.562 1 63.12 28 GLU B N 1
ATOM 1560 C CA . GLU B 1 28 ? -14.359 58.688 26.359 1 63.12 28 GLU B CA 1
ATOM 1561 C C . GLU B 1 28 ? -13.109 57.844 26.562 1 63.12 28 GLU B C 1
ATOM 1563 O O . GLU B 1 28 ? -12.086 58.344 27.031 1 63.12 28 GLU B O 1
ATOM 1568 N N . PRO B 1 29 ? -13.328 56.594 26.625 1 71.44 29 PRO B N 1
ATOM 1569 C CA . PRO B 1 29 ? -12.133 55.781 26.859 1 71.44 29 PRO B CA 1
ATOM 1570 C C . PRO B 1 29 ? -10.953 56.188 25.984 1 71.44 29 PRO B C 1
ATOM 1572 O O . PRO B 1 29 ? -11.156 56.719 24.891 1 71.44 29 PRO B O 1
ATOM 1575 N N . HIS B 1 30 ? -9.922 56.219 26.516 1 78.69 30 HIS B N 1
ATOM 1576 C CA . HIS B 1 30 ? -8.68 56.5 25.781 1 78.69 30 HIS B CA 1
ATOM 1577 C C . HIS B 1 30 ? -8.578 55.656 24.531 1 78.69 30 HIS B C 1
ATOM 1579 O O . HIS B 1 30 ? -8.984 54.5 24.516 1 78.69 30 HIS B O 1
ATOM 1585 N N . PRO B 1 31 ? -8.352 56.25 23.328 1 84.25 31 PRO B N 1
ATOM 1586 C CA . PRO B 1 31 ? -8.219 55.5 22.078 1 84.25 31 PRO B CA 1
ATOM 1587 C C . PRO B 1 31 ? -7.426 54.219 22.234 1 84.25 31 PRO B C 1
ATOM 1589 O O . PRO B 1 31 ? -7.715 53.219 21.562 1 84.25 31 PRO B O 1
ATOM 1592 N N . ASP B 1 32 ? -6.543 54.219 23.172 1 89 32 ASP B N 1
ATOM 1593 C CA . ASP B 1 32 ? -5.719 53.031 23.391 1 89 32 ASP B CA 1
ATOM 1594 C C . ASP B 1 32 ? -6.531 51.906 24.047 1 89 32 ASP B C 1
ATOM 1596 O O . ASP B 1 32 ? -6.176 50.719 23.938 1 89 32 ASP B O 1
ATOM 1600 N N . THR B 1 33 ? -7.59 52.312 24.75 1 87.56 33 THR B N 1
ATOM 1601 C CA . THR B 1 33 ? -8.484 51.312 25.328 1 87.56 33 THR B CA 1
ATOM 1602 C C . THR B 1 33 ? -9.219 50.562 24.219 1 87.56 33 THR B C 1
ATOM 1604 O O . THR B 1 33 ? -9.305 49.312 24.266 1 87.56 33 THR B O 1
ATOM 1607 N N . ALA B 1 34 ? -9.68 51.312 23.25 1 91.12 34 ALA B N 1
ATOM 1608 C CA . ALA B 1 34 ? -10.359 50.688 22.125 1 91.12 34 ALA B CA 1
ATOM 1609 C C . ALA B 1 34 ? -9.414 49.812 21.312 1 91.12 34 ALA B C 1
ATOM 1611 O O . ALA B 1 34 ? -9.781 48.719 20.875 1 91.12 34 ALA B O 1
ATOM 1612 N N . LEU B 1 35 ? -8.188 50.312 21.125 1 93.38 35 LEU B N 1
ATOM 1613 C CA . LEU B 1 35 ? -7.18 49.562 20.391 1 93.38 35 LEU B CA 1
ATOM 1614 C C . LEU B 1 35 ? -6.812 48.281 21.125 1 93.38 35 LEU B C 1
ATOM 1616 O O . LEU B 1 35 ? -6.684 47.219 20.5 1 93.38 35 LEU B O 1
ATOM 1620 N N . ALA B 1 36 ? -6.691 48.281 22.438 1 94.31 36 ALA B N 1
ATOM 1621 C CA . ALA B 1 36 ? -6.371 47.125 23.25 1 94.31 36 ALA B CA 1
ATOM 1622 C C . ALA B 1 36 ? -7.473 46.062 23.156 1 94.31 36 ALA B C 1
ATOM 1624 O O . ALA B 1 36 ? -7.188 44.875 23.078 1 94.31 36 ALA B O 1
ATOM 1625 N N . GLN B 1 37 ? -8.711 46.562 23.125 1 94.62 37 GLN B N 1
ATOM 1626 C CA . GLN B 1 37 ? -9.836 45.656 23.031 1 94.62 37 GLN B CA 1
ATOM 1627 C C . GLN B 1 37 ? -9.883 45 21.656 1 94.62 37 GLN B C 1
ATOM 1629 O O . GLN B 1 37 ? -10.133 43.781 21.547 1 94.62 37 GLN B O 1
ATOM 1634 N N . GLN B 1 38 ? -9.672 45.781 20.656 1 96.44 38 GLN B N 1
ATOM 1635 C CA . GLN B 1 38 ? -9.648 45.219 19.297 1 96.44 38 GLN B CA 1
ATOM 1636 C C . GLN B 1 38 ? -8.57 44.156 19.172 1 96.44 38 GLN B C 1
ATOM 1638 O O . GLN B 1 38 ? -8.82 43.094 18.594 1 96.44 38 GLN B O 1
ATOM 1643 N N . ARG B 1 39 ? -7.383 44.406 19.703 1 96.69 39 ARG B N 1
ATOM 1644 C CA . ARG B 1 39 ? -6.266 43.469 19.625 1 96.69 39 ARG B CA 1
ATOM 1645 C C . ARG B 1 39 ? -6.539 42.219 20.438 1 96.69 39 ARG B C 1
ATOM 1647 O O . ARG B 1 39 ? -6.137 41.094 20.062 1 96.69 39 ARG B O 1
ATOM 1654 N N . LEU B 1 40 ? -7.254 42.375 21.547 1 96.88 40 LEU B N 1
ATOM 1655 C CA . LEU B 1 40 ? -7.664 41.219 22.344 1 96.88 40 LEU B CA 1
ATOM 1656 C C . LEU B 1 40 ? -8.641 40.344 21.562 1 96.88 40 LEU B C 1
ATOM 1658 O O . LEU B 1 40 ? -8.508 39.094 21.547 1 96.88 40 LEU B O 1
ATOM 1662 N N . ASP B 1 41 ? -9.539 41 20.875 1 97.81 41 ASP B N 1
ATOM 1663 C CA . ASP B 1 41 ? -10.508 40.281 20.062 1 97.81 41 ASP B CA 1
ATOM 1664 C C . ASP B 1 41 ? -9.82 39.531 18.938 1 97.81 41 ASP B C 1
ATOM 1666 O O . ASP B 1 41 ? -10.156 38.375 18.656 1 97.81 41 ASP B O 1
ATOM 1670 N N . ASP B 1 42 ? -8.867 40.188 18.25 1 98.12 42 ASP B N 1
ATOM 1671 C CA . ASP B 1 42 ? -8.109 39.562 17.188 1 98.12 42 ASP B CA 1
ATOM 1672 C C . ASP B 1 42 ? -7.309 38.344 17.703 1 98.12 42 ASP B C 1
ATOM 1674 O O . ASP B 1 42 ? -7.254 37.312 17.047 1 98.12 42 ASP B O 1
ATOM 1678 N N . LEU B 1 43 ? -6.73 38.531 18.891 1 98.31 43 LEU B N 1
ATOM 1679 C CA . LEU B 1 43 ? -5.938 37.469 19.516 1 98.31 43 LEU B CA 1
ATOM 1680 C C . LEU B 1 43 ? -6.809 36.25 19.844 1 98.31 43 LEU B C 1
ATOM 1682 O O . LEU B 1 43 ? -6.426 35.125 19.562 1 98.31 43 LEU B O 1
ATOM 1686 N N . GLN B 1 44 ? -7.973 36.5 20.406 1 98.25 44 GLN B N 1
ATOM 1687 C CA . GLN B 1 44 ? -8.883 35.406 20.766 1 98.25 44 GLN B CA 1
ATOM 1688 C C . GLN B 1 44 ? -9.406 34.688 19.531 1 98.25 44 GLN B C 1
ATOM 1690 O O . GLN B 1 44 ? -9.516 33.469 19.531 1 98.25 44 GLN B O 1
ATOM 1695 N N . ARG B 1 45 ? -9.695 35.469 18.484 1 98.19 45 ARG B N 1
ATOM 1696 C CA . ARG B 1 45 ? -10.148 34.906 17.234 1 98.19 45 ARG B CA 1
ATOM 1697 C C . ARG B 1 45 ? -9.07 34 16.625 1 98.19 45 ARG B C 1
ATOM 1699 O O . ARG B 1 45 ? -9.352 32.875 16.219 1 98.19 45 ARG B O 1
ATOM 1706 N N . LEU B 1 46 ? -7.828 34.469 16.578 1 98.38 46 LEU B N 1
ATOM 1707 C CA . LEU B 1 46 ? -6.723 33.688 16.016 1 98.38 46 LEU B CA 1
ATOM 1708 C C . LEU B 1 46 ? -6.457 32.438 16.844 1 98.38 46 LEU B C 1
ATOM 1710 O O . LEU B 1 46 ? -6.16 31.375 16.297 1 98.38 46 LEU B O 1
ATOM 1714 N N . GLN B 1 47 ? -6.586 32.469 18.125 1 98.12 47 GLN B N 1
ATOM 1715 C CA . GLN B 1 47 ? -6.414 31.344 19.016 1 98.12 47 GLN B CA 1
ATOM 1716 C C . GLN B 1 47 ? -7.453 30.266 18.734 1 98.12 47 GLN B C 1
ATOM 1718 O O . GLN B 1 47 ? -7.121 29.078 18.672 1 98.12 47 GLN B O 1
ATOM 1723 N N . ALA B 1 48 ? -8.648 30.766 18.531 1 98.38 48 ALA B N 1
ATOM 1724 C CA . ALA B 1 48 ? -9.719 29.828 18.219 1 98.38 48 ALA B CA 1
ATOM 1725 C C . ALA B 1 48 ? -9.484 29.141 16.875 1 98.38 48 ALA B C 1
ATOM 1727 O O . ALA B 1 48 ? -9.68 27.938 16.734 1 98.38 48 ALA B O 1
ATOM 1728 N N . GLU B 1 49 ? -9.086 29.969 15.945 1 98.25 49 GLU B N 1
ATOM 1729 C CA . GLU B 1 49 ? -8.781 29.438 14.617 1 98.25 49 GLU B CA 1
ATOM 1730 C C . GLU B 1 49 ? -7.66 28.406 14.68 1 98.25 49 GLU B C 1
ATOM 1732 O O . GLU B 1 49 ? -7.742 27.359 14.047 1 98.25 49 GLU B O 1
ATOM 1737 N N . TYR B 1 50 ? -6.691 28.719 15.5 1 97.94 50 TYR B N 1
ATOM 1738 C CA . TYR B 1 50 ? -5.535 27.844 15.648 1 97.94 50 TYR B CA 1
ATOM 1739 C C . TYR B 1 50 ? -5.938 26.516 16.297 1 97.94 50 TYR B C 1
ATOM 1741 O O . TYR B 1 50 ? -5.566 25.453 15.812 1 97.94 50 TYR B O 1
ATOM 1749 N N . VAL B 1 51 ? -6.727 26.547 17.266 1 97.88 51 VAL B N 1
ATOM 1750 C CA . VAL B 1 51 ? -7.176 25.344 17.984 1 97.88 51 VA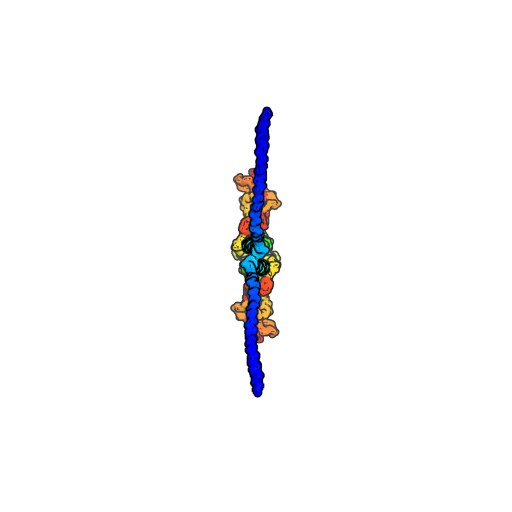L B CA 1
ATOM 1751 C C . VAL B 1 51 ? -8.031 24.484 17.047 1 97.88 51 VAL B C 1
ATOM 1753 O O . VAL B 1 51 ? -7.844 23.266 16.984 1 97.88 51 VAL B O 1
ATOM 1756 N N . ASN B 1 52 ? -8.906 25.156 16.281 1 97.62 52 ASN B N 1
ATOM 1757 C CA . ASN B 1 52 ? -9.758 24.453 15.344 1 97.62 52 ASN B CA 1
ATOM 1758 C C . ASN B 1 52 ? -8.953 23.812 14.219 1 97.62 52 ASN B C 1
ATOM 1760 O O . ASN B 1 52 ? -9.227 22.672 13.812 1 97.62 52 ASN B O 1
ATOM 1764 N N . TYR B 1 53 ? -7.977 24.531 13.82 1 97.88 53 TYR B N 1
ATOM 1765 C CA . TYR B 1 53 ? -7.109 24.016 12.766 1 97.88 53 TYR B CA 1
ATOM 1766 C C . TYR B 1 53 ? -6.348 22.781 13.234 1 97.88 53 TYR B C 1
ATOM 1768 O O . TYR B 1 53 ? -6.258 21.781 12.508 1 97.88 53 TYR B O 1
ATOM 1776 N N . LYS B 1 54 ? -5.848 22.812 14.438 1 96.88 54 LYS B N 1
ATOM 1777 C CA . LYS B 1 54 ? -5.102 21.688 14.992 1 96.88 54 LYS B CA 1
ATOM 1778 C C . LYS B 1 54 ? -5.973 20.438 15.07 1 96.88 54 LYS B C 1
ATOM 1780 O O . LYS B 1 54 ? -5.523 19.328 14.742 1 96.88 54 LYS B O 1
ATOM 1785 N N . ARG B 1 55 ? -7.188 20.625 15.406 1 95.94 55 ARG B N 1
ATOM 1786 C CA . ARG B 1 55 ? -8.125 19.516 15.492 1 95.94 55 ARG B CA 1
ATOM 1787 C C . ARG B 1 55 ? -8.383 18.922 14.109 1 95.94 55 ARG B C 1
ATOM 1789 O O . ARG B 1 55 ? -8.438 17.703 13.953 1 95.94 55 ARG B O 1
ATOM 1796 N N . ARG B 1 56 ? -8.57 19.766 13.148 1 95.81 56 ARG B N 1
ATOM 1797 C CA . ARG B 1 56 ? -8.805 19.312 11.773 1 95.81 56 ARG B CA 1
ATOM 1798 C C . ARG B 1 56 ? -7.605 18.562 11.227 1 95.81 56 ARG B C 1
ATOM 1800 O O . ARG B 1 56 ? -7.762 17.547 10.555 1 95.81 56 ARG B O 1
ATOM 1807 N N . VAL B 1 57 ? -6.387 19.062 11.5 1 95.31 57 VAL B N 1
ATOM 1808 C CA . VAL B 1 57 ? -5.16 18.438 11.008 1 95.31 57 VAL B CA 1
ATOM 1809 C C . VAL B 1 57 ? -5.047 17.031 11.562 1 95.31 57 VAL B C 1
ATOM 1811 O O . VAL B 1 57 ? -4.715 16.094 10.82 1 95.31 57 VAL B O 1
ATOM 1814 N N . ASP B 1 58 ? -5.371 16.875 12.828 1 92.44 58 ASP B N 1
ATOM 1815 C CA . ASP B 1 58 ? -5.297 15.562 13.453 1 92.44 58 ASP B CA 1
ATOM 1816 C C . ASP B 1 58 ? -6.281 14.586 12.805 1 92.44 58 ASP B C 1
ATOM 1818 O O . ASP B 1 58 ? -5.922 13.453 12.477 1 92.44 58 ASP B O 1
ATOM 1822 N N . ARG B 1 59 ? -7.438 15.055 12.539 1 91.69 59 ARG B N 1
ATOM 1823 C CA . ARG B 1 59 ? -8.469 14.242 11.906 1 91.69 59 ARG B CA 1
ATOM 1824 C C . ARG B 1 59 ? -8.094 13.914 10.461 1 91.69 59 ARG B C 1
ATOM 1826 O O . ARG B 1 59 ? -8.234 12.766 10.023 1 91.69 59 ARG B O 1
ATOM 1833 N N . ASP B 1 60 ? -7.59 14.891 9.789 1 91.56 60 ASP B N 1
ATOM 1834 C CA . ASP B 1 60 ? -7.227 14.734 8.383 1 91.56 60 ASP B CA 1
ATOM 1835 C C . ASP B 1 60 ? -6.059 13.766 8.227 1 91.56 60 ASP B C 1
ATOM 1837 O O . ASP B 1 60 ? -6.008 13 7.258 1 91.56 60 ASP B O 1
ATOM 1841 N N . ARG B 1 61 ? -5.16 13.789 9.18 1 88.62 61 ARG B N 1
ATOM 1842 C CA . ARG B 1 61 ? -4.016 12.883 9.133 1 88.62 61 ARG B CA 1
ATOM 1843 C C . ARG B 1 61 ? -4.473 11.422 9.188 1 88.62 61 ARG B C 1
ATOM 1845 O O . ARG B 1 61 ? -3.99 10.594 8.414 1 88.62 61 ARG B O 1
ATOM 1852 N N . GLU B 1 62 ? -5.387 11.039 9.969 1 84.56 62 GLU B N 1
ATOM 1853 C CA . GLU B 1 62 ? -5.906 9.68 10.078 1 84.56 62 GLU B CA 1
ATOM 1854 C C . GLU B 1 62 ? -6.629 9.258 8.805 1 84.56 62 GLU B C 1
ATOM 1856 O O . GLU B 1 62 ? -6.445 8.141 8.32 1 84.56 62 GLU B O 1
ATOM 1861 N N . GLN B 1 63 ? -7.32 10.164 8.242 1 87.25 63 GLN B N 1
ATOM 1862 C CA . GLN B 1 63 ? -8.078 9.883 7.031 1 87.25 63 GLN B CA 1
ATOM 1863 C C . GLN B 1 63 ? -7.152 9.719 5.832 1 87.25 63 GLN B C 1
ATOM 1865 O O . GLN B 1 63 ? -7.395 8.875 4.961 1 87.25 63 GLN B O 1
ATOM 1870 N N . ALA B 1 64 ? -6.172 10.531 5.836 1 87.94 64 ALA B N 1
ATOM 1871 C CA . ALA B 1 64 ? -5.223 10.469 4.727 1 87.94 64 ALA B CA 1
ATOM 1872 C C . ALA B 1 64 ? -4.492 9.133 4.703 1 87.94 64 ALA B C 1
ATOM 1874 O O . ALA B 1 64 ? -4.285 8.547 3.639 1 87.94 64 ALA B O 1
ATOM 1875 N N . HIS B 1 65 ? -4.141 8.625 5.855 1 85.25 65 HIS B N 1
ATOM 1876 C CA . HIS B 1 65 ? -3.49 7.32 5.965 1 85.25 65 HIS B CA 1
ATOM 1877 C C . HIS B 1 65 ? -4.383 6.215 5.41 1 85.25 65 HIS B C 1
ATOM 1879 O O . HIS B 1 65 ? -3.941 5.414 4.582 1 85.25 65 HIS B O 1
ATOM 1885 N N . ALA B 1 66 ? -5.594 6.238 5.762 1 84.25 66 ALA B N 1
ATOM 1886 C CA . ALA B 1 66 ? -6.555 5.23 5.32 1 84.25 66 ALA B CA 1
ATOM 1887 C C . ALA B 1 66 ? -6.785 5.309 3.814 1 84.25 66 ALA B C 1
ATOM 1889 O O . ALA B 1 66 ? -6.883 4.281 3.139 1 84.25 66 ALA B O 1
ATOM 1890 N N . ARG B 1 67 ? -6.793 6.5 3.363 1 87.31 67 ARG B N 1
ATOM 1891 C CA . ARG B 1 67 ? -7.027 6.711 1.939 1 87.31 67 ARG B CA 1
ATOM 1892 C C . ARG B 1 67 ? -5.844 6.223 1.112 1 87.31 67 ARG B C 1
ATOM 1894 O O . ARG B 1 67 ? -6.027 5.617 0.054 1 87.31 67 ARG B O 1
ATOM 1901 N N . THR B 1 68 ? -4.699 6.504 1.601 1 87 68 THR B N 1
ATOM 1902 C CA . THR B 1 68 ? -3.504 6.07 0.887 1 87 68 THR B CA 1
ATOM 1903 C C . THR B 1 68 ? -3.438 4.547 0.827 1 87 68 THR B C 1
ATOM 1905 O O . THR B 1 68 ? -3.248 3.969 -0.246 1 87 68 THR B O 1
ATOM 1908 N N . LEU B 1 69 ? -3.709 3.92 1.933 1 85.56 69 LEU B N 1
ATOM 1909 C CA . LEU B 1 69 ? -3.688 2.463 2 1 85.56 69 LEU B CA 1
ATOM 1910 C C . LEU B 1 69 ? -4.793 1.862 1.137 1 85.56 69 LEU B C 1
ATOM 1912 O O . LEU B 1 69 ? -4.562 0.887 0.418 1 85.56 69 LEU B O 1
ATOM 1916 N N . GLY B 1 70 ? -5.898 2.486 1.2 1 86.5 70 GLY B N 1
ATOM 1917 C CA . GLY B 1 70 ? -7.012 2.043 0.375 1 86.5 70 GLY B CA 1
ATOM 1918 C C . GLY B 1 70 ? -6.719 2.111 -1.111 1 86.5 70 GLY B C 1
ATOM 1919 O O . GLY B 1 70 ? -7.008 1.168 -1.851 1 86.5 70 GLY B O 1
ATOM 1920 N N . GLY B 1 71 ? -6.148 3.189 -1.495 1 90.12 71 GLY B N 1
ATOM 1921 C CA . GLY B 1 71 ? -5.77 3.342 -2.891 1 90.12 71 GLY B CA 1
ATOM 1922 C C . GLY B 1 71 ? -4.77 2.303 -3.357 1 90.12 71 GLY B C 1
ATOM 1923 O O . GLY B 1 71 ? -4.895 1.764 -4.457 1 90.12 71 GLY B O 1
ATOM 1924 N N . PHE B 1 72 ? -3.85 2 -2.523 1 89.56 72 PHE B N 1
ATOM 1925 C CA . PHE B 1 72 ? -2.842 0.999 -2.855 1 89.56 72 PHE B CA 1
ATOM 1926 C C . PHE B 1 72 ? -3.471 -0.385 -2.961 1 89.56 72 PHE B C 1
ATOM 1928 O O . PHE B 1 72 ? -3.227 -1.11 -3.928 1 89.56 72 PHE B O 1
ATOM 1935 N N . VAL B 1 73 ? -4.262 -0.698 -2.018 1 90.12 73 VAL B N 1
ATOM 1936 C CA . VAL B 1 73 ? -4.93 -1.994 -2.01 1 90.12 73 VAL B CA 1
ATOM 1937 C C . VAL B 1 73 ? -5.805 -2.133 -3.254 1 90.12 73 VAL B C 1
ATOM 1939 O O . VAL B 1 73 ? -5.828 -3.188 -3.891 1 90.12 73 VAL B O 1
ATOM 1942 N N . GLU B 1 74 ? -6.43 -1.064 -3.635 1 92.25 74 GLU B N 1
ATOM 1943 C CA . GLU B 1 74 ? -7.254 -1.052 -4.84 1 92.25 74 GLU B CA 1
ATOM 1944 C C . GLU B 1 74 ? -6.418 -1.333 -6.086 1 92.25 74 GLU B C 1
ATOM 1946 O O . GLU B 1 74 ? -6.875 -2.012 -7.008 1 92.25 74 GLU B O 1
ATOM 1951 N N . SER B 1 75 ? -5.293 -0.832 -6.09 1 94.62 75 SER B N 1
ATOM 1952 C CA . SER B 1 75 ? -4.41 -1.021 -7.238 1 94.62 75 SER B CA 1
ATOM 1953 C C . SER B 1 75 ? -4.004 -2.482 -7.391 1 94.62 75 SER B C 1
ATOM 1955 O O . SER B 1 75 ? -3.604 -2.912 -8.477 1 94.62 75 SER B O 1
ATOM 1957 N N . LEU B 1 76 ? -4.164 -3.285 -6.32 1 96.62 76 LEU B N 1
ATOM 1958 C CA . LEU B 1 76 ? -3.764 -4.688 -6.336 1 96.62 76 LEU B CA 1
ATOM 1959 C C . LEU B 1 76 ? -4.914 -5.578 -6.793 1 96.62 76 LEU B C 1
ATOM 1961 O O . LEU B 1 76 ? -4.738 -6.785 -6.969 1 96.62 76 LEU B O 1
ATOM 1965 N N . LEU B 1 77 ? -6.02 -4.953 -7.07 1 96.44 77 LEU B N 1
ATOM 1966 C CA . LEU B 1 77 ? -7.211 -5.73 -7.391 1 96.44 77 LEU B CA 1
ATOM 1967 C C . LEU B 1 77 ? -6.992 -6.578 -8.641 1 96.44 77 LEU B C 1
ATOM 1969 O O . LEU B 1 77 ? -7.387 -7.742 -8.688 1 96.44 77 LEU B O 1
ATOM 1973 N N . PRO B 1 78 ? -6.328 -6.094 -9.625 1 96.44 78 PRO B N 1
ATOM 1974 C CA . PRO B 1 78 ? -6.09 -6.934 -10.797 1 96.44 78 PRO B CA 1
ATOM 1975 C C . PRO B 1 78 ? -5.285 -8.188 -10.477 1 96.44 78 PRO B C 1
ATOM 1977 O O . PRO B 1 78 ? -5.551 -9.258 -11.023 1 96.44 78 PRO B O 1
ATOM 1980 N N . VAL B 1 79 ? -4.379 -8.102 -9.609 1 97.06 79 VAL B N 1
ATOM 1981 C CA . VAL B 1 79 ? -3.604 -9.258 -9.172 1 97.06 79 VAL B CA 1
ATOM 1982 C C . VAL B 1 79 ? -4.508 -10.234 -8.422 1 97.06 79 VAL B C 1
ATOM 1984 O O . VAL B 1 79 ? -4.469 -11.438 -8.672 1 97.06 79 VAL B O 1
ATOM 1987 N N . LEU B 1 80 ? -5.309 -9.656 -7.582 1 96.75 80 LEU B N 1
ATOM 1988 C CA . LEU B 1 80 ? -6.215 -10.492 -6.797 1 96.75 80 LEU B CA 1
ATOM 1989 C C . LEU B 1 80 ? -7.238 -11.172 -7.695 1 96.75 80 LEU B C 1
ATOM 1991 O O . LEU B 1 80 ? -7.598 -12.336 -7.469 1 96.75 80 LEU B O 1
ATOM 1995 N N . ASP B 1 81 ? -7.645 -10.484 -8.672 1 95.94 81 ASP B N 1
ATOM 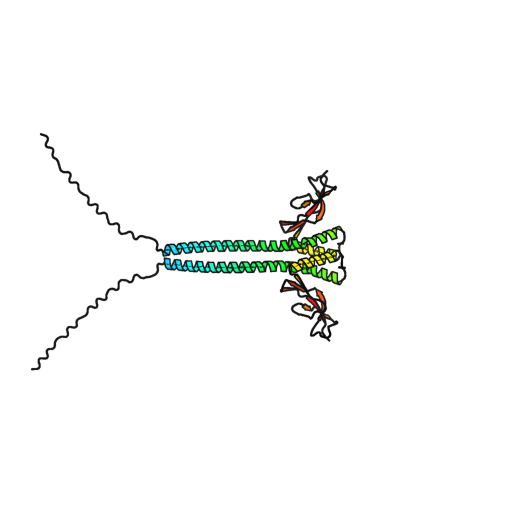1996 C CA . ASP B 1 81 ? -8.57 -11.07 -9.633 1 95.94 81 ASP B CA 1
ATOM 1997 C C . ASP B 1 81 ? -7.926 -12.227 -10.391 1 95.94 81 ASP B C 1
ATOM 1999 O O . ASP B 1 81 ? -8.562 -13.258 -10.625 1 95.94 81 ASP B O 1
ATOM 2003 N N . GLU B 1 82 ? -6.707 -12.047 -10.789 1 94.88 82 GLU B N 1
ATOM 2004 C CA . GLU B 1 82 ? -6 -13.109 -11.5 1 94.88 82 GLU B CA 1
ATOM 2005 C C . GLU B 1 82 ? -5.77 -14.32 -10.602 1 94.88 82 GLU B C 1
ATOM 2007 O O . GLU B 1 82 ? -5.863 -15.461 -11.055 1 94.88 82 GLU B O 1
ATOM 2012 N N . ILE B 1 83 ? -5.496 -14.094 -9.367 1 94.94 83 ILE B N 1
ATOM 2013 C CA . ILE B 1 83 ? -5.336 -15.172 -8.398 1 94.94 83 ILE B CA 1
ATOM 2014 C C . ILE B 1 83 ? -6.652 -15.938 -8.25 1 94.94 83 ILE B C 1
ATOM 2016 O O . ILE B 1 83 ? -6.664 -17.172 -8.234 1 94.94 83 ILE B O 1
ATOM 2020 N N . HIS B 1 84 ? -7.715 -15.234 -8.195 1 94.12 84 HIS B N 1
ATOM 2021 C CA . HIS B 1 84 ? -9.031 -15.859 -8.117 1 94.12 84 HIS B CA 1
ATOM 2022 C C . HIS B 1 84 ? -9.289 -16.75 -9.336 1 94.12 84 HIS B C 1
ATOM 2024 O O . HIS B 1 84 ? -9.727 -17.891 -9.195 1 94.12 84 HIS B O 1
ATOM 2030 N N . LEU B 1 85 ? -8.984 -16.156 -10.492 1 92.69 85 LEU B N 1
ATOM 2031 C CA . LEU B 1 85 ? -9.195 -16.891 -11.727 1 92.69 85 LEU B CA 1
ATOM 2032 C C . LEU B 1 85 ? -8.344 -18.156 -11.75 1 92.69 85 LEU B C 1
ATOM 2034 O O . LEU B 1 85 ? -8.828 -19.234 -12.141 1 92.69 85 LEU B O 1
ATOM 2038 N N . ALA B 1 86 ? -7.164 -18.031 -11.328 1 91.75 86 ALA B N 1
ATOM 2039 C CA . ALA B 1 86 ? -6.27 -19.188 -11.273 1 91.75 86 ALA B CA 1
ATOM 2040 C C . ALA B 1 86 ? -6.801 -20.25 -10.32 1 91.75 86 ALA B C 1
ATOM 2042 O O . ALA B 1 86 ? -6.73 -21.453 -10.617 1 91.75 86 ALA B O 1
ATOM 2043 N N . ARG B 1 87 ? -7.312 -19.844 -9.211 1 90.25 87 ARG B N 1
ATOM 2044 C CA . ARG B 1 87 ? -7.895 -20.766 -8.25 1 90.25 87 ARG B CA 1
ATOM 2045 C C . ARG B 1 87 ? -9.094 -21.5 -8.852 1 90.25 87 ARG B C 1
ATOM 2047 O O . ARG B 1 87 ? -9.234 -22.719 -8.688 1 90.25 87 ARG B O 1
ATOM 2054 N N . GLU B 1 88 ? -9.875 -20.797 -9.547 1 89.25 88 GLU B N 1
ATOM 2055 C CA . GLU B 1 88 ? -11.062 -21.375 -10.164 1 89.25 88 GLU B CA 1
ATOM 2056 C C . GLU B 1 88 ? -10.695 -22.422 -11.211 1 89.25 88 GLU B C 1
ATOM 2058 O O . GLU B 1 88 ? -11.414 -23.406 -11.391 1 89.25 88 GLU B O 1
ATOM 2063 N N . HIS B 1 89 ? -9.57 -22.219 -11.812 1 89.44 89 HIS B N 1
ATOM 2064 C CA . HIS B 1 89 ? -9.133 -23.125 -12.867 1 89.44 89 HIS B CA 1
ATOM 2065 C C . HIS B 1 89 ? -8.312 -24.281 -12.305 1 89.44 89 HIS B C 1
ATOM 2067 O O . HIS B 1 89 ? -7.867 -25.156 -13.055 1 89.44 89 HIS B O 1
ATOM 2073 N N . GLY B 1 90 ? -8.008 -24.219 -11.055 1 88.88 90 GLY B N 1
ATOM 2074 C CA . GLY B 1 90 ? -7.262 -25.297 -10.422 1 88.88 90 GLY B CA 1
ATOM 2075 C C . GLY B 1 90 ? -5.758 -25.156 -10.562 1 88.88 90 GLY B C 1
ATOM 2076 O O . GLY B 1 90 ? -5.012 -26.109 -10.352 1 88.88 90 GLY B O 1
ATOM 2077 N N . ASP B 1 91 ? -5.297 -23.969 -10.898 1 85.56 91 ASP B N 1
ATOM 2078 C CA . ASP B 1 91 ? -3.879 -23.719 -11.141 1 85.56 91 ASP B CA 1
ATOM 2079 C C . ASP B 1 91 ? -3.139 -23.469 -9.828 1 85.56 91 ASP B C 1
ATOM 2081 O O . ASP B 1 91 ? -1.91 -23.375 -9.812 1 85.56 91 ASP B O 1
ATOM 2085 N N . LEU B 1 92 ? -3.953 -23.359 -8.75 1 87.25 92 LEU B N 1
ATOM 2086 C CA . LEU B 1 92 ? -3.35 -23.109 -7.441 1 87.25 92 LEU B CA 1
ATOM 2087 C C . LEU B 1 92 ? -3.627 -24.266 -6.488 1 87.25 92 LEU B C 1
ATOM 2089 O O . LEU B 1 92 ? -4.199 -24.078 -5.414 1 87.25 92 LEU B O 1
ATOM 2093 N N . GLY B 1 93 ? -3.088 -25.344 -6.965 1 86.31 93 GLY B N 1
ATOM 2094 C CA . GLY B 1 93 ? -3.27 -26.5 -6.094 1 86.31 93 GLY B CA 1
ATOM 2095 C C . GLY B 1 93 ? -2.623 -26.328 -4.734 1 86.31 93 GLY B C 1
ATOM 2096 O O . GLY B 1 93 ? -1.583 -25.672 -4.613 1 86.31 93 GLY B O 1
ATOM 2097 N N . GLU B 1 94 ? -3.236 -26.875 -3.74 1 85.06 94 GLU B N 1
ATOM 2098 C CA . GLU B 1 94 ? -2.734 -26.766 -2.375 1 85.06 94 GLU B CA 1
ATOM 2099 C C . GLU B 1 94 ? -1.286 -27.234 -2.281 1 85.06 94 GLU B C 1
ATOM 2101 O O . GLU B 1 94 ? -0.924 -28.266 -2.848 1 85.06 94 GLU B O 1
ATOM 2106 N N . GLY B 1 95 ? -0.486 -26.469 -1.638 1 83 95 GLY B N 1
ATOM 2107 C CA . GLY B 1 95 ? 0.891 -26.844 -1.375 1 83 95 GLY B CA 1
ATOM 2108 C C . GLY B 1 95 ? 1.854 -26.406 -2.461 1 83 95 GLY B C 1
ATOM 2109 O O . GLY B 1 95 ? 3.07 -26.5 -2.295 1 83 95 GLY B O 1
ATOM 2110 N N . THR B 1 96 ? 1.271 -25.969 -3.568 1 86.38 96 THR B N 1
ATOM 2111 C CA . THR B 1 96 ? 2.156 -25.484 -4.621 1 86.38 96 THR B CA 1
ATOM 2112 C C . THR B 1 96 ? 2.773 -24.141 -4.234 1 86.38 96 THR B C 1
ATOM 2114 O O . THR B 1 96 ? 2.229 -23.422 -3.395 1 86.38 96 THR B O 1
ATOM 2117 N N . PRO B 1 97 ? 3.869 -23.844 -4.762 1 85.69 97 PRO B N 1
ATOM 2118 C CA . PRO B 1 97 ? 4.523 -22.578 -4.449 1 85.69 97 PRO B CA 1
ATOM 2119 C C . PRO B 1 97 ? 3.621 -21.375 -4.715 1 85.69 97 PRO B C 1
ATOM 2121 O O . PRO B 1 97 ? 3.564 -20.453 -3.898 1 85.69 97 PRO B O 1
ATOM 2124 N N . PHE B 1 98 ? 2.869 -21.484 -5.656 1 87.12 98 PHE B N 1
ATOM 2125 C CA . PHE B 1 98 ? 2.029 -20.344 -6.012 1 87.12 98 PHE B CA 1
ATOM 2126 C C . PHE B 1 98 ? 0.875 -20.203 -5.027 1 87.12 98 PHE B C 1
ATOM 2128 O O . PHE B 1 98 ? 0.495 -19.078 -4.672 1 87.12 98 PHE B O 1
ATOM 2135 N N . ALA B 1 99 ? 0.336 -21.359 -4.691 1 91.56 99 ALA B N 1
ATOM 2136 C CA . ALA B 1 99 ? -0.721 -21.297 -3.686 1 91.56 99 ALA B CA 1
ATOM 2137 C C . ALA B 1 99 ? -0.211 -20.656 -2.393 1 91.56 99 ALA B C 1
ATOM 2139 O O . ALA B 1 99 ? -0.916 -19.875 -1.761 1 91.56 99 ALA B O 1
ATOM 2140 N N . LYS B 1 100 ? 0.959 -20.953 -2.092 1 91.69 100 LYS B N 1
ATOM 2141 C CA . LYS B 1 100 ? 1.559 -20.406 -0.878 1 91.69 100 LYS B CA 1
ATOM 2142 C C . LYS B 1 100 ? 1.779 -18.891 -1.007 1 91.69 100 LYS B C 1
ATOM 2144 O O . LYS B 1 100 ? 1.539 -18.141 -0.059 1 91.69 100 LYS B O 1
ATOM 2149 N N . ILE B 1 101 ? 2.232 -18.5 -2.129 1 94.19 101 ILE B N 1
ATOM 2150 C CA . ILE B 1 101 ? 2.459 -17.078 -2.383 1 94.19 101 ILE B CA 1
ATOM 2151 C C . ILE B 1 101 ? 1.133 -16.328 -2.322 1 94.19 101 ILE B C 1
ATOM 2153 O O . ILE B 1 101 ? 1.042 -15.258 -1.702 1 94.19 101 ILE B O 1
ATOM 2157 N N . ALA B 1 102 ? 0.129 -16.875 -2.955 1 94.81 102 ALA B N 1
ATOM 2158 C CA . ALA B 1 102 ? -1.197 -16.266 -2.943 1 94.81 102 ALA B CA 1
ATOM 2159 C C . ALA B 1 102 ? -1.733 -16.141 -1.519 1 94.81 102 ALA B C 1
ATOM 2161 O O . ALA B 1 102 ? -2.252 -15.094 -1.131 1 94.81 102 ALA B O 1
ATOM 2162 N N . ASP B 1 103 ? -1.554 -17.188 -0.754 1 94.75 103 ASP B N 1
ATOM 2163 C CA . ASP B 1 103 ? -2.006 -17.188 0.634 1 94.75 103 ASP B CA 1
ATOM 2164 C C . ASP B 1 103 ? -1.262 -16.141 1.456 1 94.75 103 ASP B C 1
ATOM 2166 O O . ASP B 1 103 ? -1.859 -15.461 2.295 1 94.75 103 ASP B O 1
ATOM 2170 N N . LYS B 1 104 ? -0.034 -16.062 1.238 1 95.75 104 LYS B N 1
ATOM 2171 C CA . LYS B 1 104 ? 0.778 -15.07 1.945 1 95.75 104 LYS B CA 1
ATOM 2172 C C . LYS B 1 104 ? 0.338 -13.648 1.603 1 95.75 104 LYS B C 1
ATOM 2174 O O . LYS B 1 104 ? 0.231 -12.797 2.486 1 95.75 104 LYS B O 1
ATOM 2179 N N . LEU B 1 105 ? 0.137 -13.43 0.336 1 96.69 105 LEU B N 1
ATOM 2180 C CA . LEU B 1 105 ? -0.345 -12.117 -0.095 1 96.69 105 LEU B CA 1
ATOM 2181 C C . LEU B 1 105 ? -1.681 -11.789 0.562 1 96.69 105 LEU B C 1
ATOM 2183 O O . LEU B 1 105 ? -1.856 -10.695 1.104 1 96.69 105 LEU B O 1
ATOM 2187 N N . ASP B 1 106 ? -2.562 -12.766 0.591 1 95.44 106 ASP B N 1
ATOM 2188 C CA . ASP B 1 106 ? -3.865 -12.562 1.219 1 95.44 106 ASP B CA 1
ATOM 2189 C C . ASP B 1 106 ? -3.717 -12.227 2.699 1 95.44 106 ASP B C 1
ATOM 2191 O O . ASP B 1 106 ? -4.379 -11.312 3.201 1 95.44 106 ASP B O 1
ATOM 2195 N N . ALA B 1 107 ? -2.896 -12.898 3.314 1 96.31 107 ALA B N 1
ATOM 2196 C CA . ALA B 1 107 ? -2.691 -12.703 4.746 1 96.31 107 ALA B CA 1
ATOM 2197 C C . ALA B 1 107 ? -2.145 -11.305 5.035 1 96.31 107 ALA B C 1
ATOM 2199 O O . ALA B 1 107 ? -2.572 -10.656 5.988 1 96.31 107 ALA B O 1
ATOM 2200 N N . ILE B 1 108 ? -1.255 -10.852 4.266 1 96.06 108 ILE B N 1
ATOM 2201 C CA . ILE B 1 108 ? -0.664 -9.531 4.445 1 96.06 108 ILE B CA 1
ATOM 2202 C C . ILE B 1 108 ? -1.729 -8.461 4.242 1 96.06 108 ILE B C 1
ATOM 2204 O O . ILE B 1 108 ? -1.858 -7.539 5.055 1 96.06 108 ILE B O 1
ATOM 2208 N N . LEU B 1 109 ? -2.482 -8.586 3.236 1 95.5 109 LEU B N 1
ATOM 2209 C CA . LEU B 1 109 ? -3.516 -7.602 2.932 1 95.5 109 LEU B CA 1
ATOM 2210 C C . LEU B 1 109 ? -4.602 -7.602 4 1 95.5 109 LEU B C 1
ATOM 2212 O O . LEU B 1 109 ? -5.16 -6.551 4.328 1 95.5 109 LEU B O 1
ATOM 2216 N N . ALA B 1 110 ? -4.855 -8.789 4.574 1 95.12 110 ALA B N 1
ATOM 2217 C CA . ALA B 1 110 ? -5.836 -8.891 5.652 1 95.12 110 ALA B CA 1
ATOM 2218 C C . ALA B 1 110 ? -5.375 -8.117 6.887 1 95.12 110 ALA B C 1
ATOM 2220 O O . ALA B 1 110 ? -6.184 -7.48 7.566 1 95.12 110 ALA B O 1
ATOM 2221 N N . ARG B 1 111 ? -4.176 -8.125 7.133 1 93.38 111 ARG B N 1
ATOM 2222 C CA . ARG B 1 111 ? -3.623 -7.391 8.266 1 93.38 111 ARG B CA 1
ATOM 2223 C C . ARG B 1 111 ? -3.799 -5.887 8.086 1 93.38 111 ARG B C 1
ATOM 2225 O O . ARG B 1 111 ? -3.846 -5.137 9.062 1 93.38 111 ARG B O 1
ATOM 2232 N N . TYR B 1 112 ? -3.93 -5.527 6.867 1 89.75 112 TYR B N 1
ATOM 2233 C CA . TYR B 1 112 ? -4.137 -4.113 6.582 1 89.75 112 TYR B CA 1
ATOM 2234 C C . TYR B 1 112 ? -5.613 -3.809 6.371 1 89.75 112 TYR B C 1
ATOM 2236 O O . TYR B 1 112 ? -5.969 -2.734 5.883 1 89.75 112 TYR B O 1
ATOM 2244 N N . GLY B 1 113 ? -6.402 -4.805 6.613 1 90.56 113 GLY B N 1
ATOM 2245 C CA . GLY B 1 113 ? -7.832 -4.559 6.727 1 90.56 113 GLY B CA 1
ATOM 2246 C C . GLY B 1 113 ? -8.609 -4.961 5.488 1 90.56 113 GLY B C 1
ATOM 2247 O O . GLY B 1 113 ? -9.82 -4.762 5.414 1 90.56 113 GLY B O 1
ATOM 2248 N N . LEU B 1 114 ? -7.898 -5.461 4.488 1 94.81 114 LEU B N 1
ATOM 2249 C CA . LEU B 1 114 ? -8.625 -5.902 3.303 1 94.81 114 LEU B CA 1
ATOM 2250 C C . LEU B 1 114 ? -9.367 -7.207 3.576 1 94.81 114 LEU B C 1
ATOM 2252 O O . LEU B 1 114 ? -8.781 -8.164 4.082 1 94.81 114 LEU B O 1
ATOM 2256 N N . GLU B 1 115 ? -10.625 -7.191 3.219 1 95.81 115 GLU B N 1
ATOM 2257 C CA . GLU B 1 115 ? -11.453 -8.383 3.381 1 95.81 115 GLU B CA 1
ATOM 2258 C C . GLU B 1 115 ? -12.18 -8.734 2.084 1 95.81 115 GLU B C 1
ATOM 2260 O O . GLU B 1 115 ? -12.789 -7.863 1.454 1 95.81 115 GLU B O 1
ATOM 2265 N N . ARG B 1 116 ? -12.102 -9.945 1.735 1 96.88 116 ARG B N 1
ATOM 2266 C CA . ARG B 1 116 ? -12.797 -10.461 0.558 1 96.88 116 ARG B CA 1
ATOM 2267 C C . ARG B 1 116 ? -14.195 -10.938 0.913 1 96.88 116 ARG B C 1
ATOM 2269 O O . ARG B 1 116 ? -14.422 -11.461 2.006 1 96.88 116 ARG B O 1
ATOM 2276 N N . PHE B 1 117 ? -15.094 -10.711 -0.012 1 97.56 117 PHE B N 1
ATOM 2277 C CA . PHE B 1 117 ? -16.438 -11.234 0.21 1 97.56 117 PHE B CA 1
ATOM 2278 C C . PHE B 1 117 ? -17.094 -11.609 -1.111 1 97.56 117 PHE B C 1
ATOM 2280 O O . PHE B 1 117 ? -16.547 -11.328 -2.184 1 97.56 117 PHE B O 1
ATOM 2287 N N . GLY B 1 118 ? -18.25 -12.242 -0.977 1 96.25 118 GLY B N 1
ATOM 2288 C CA . GLY B 1 118 ? -18.969 -12.742 -2.139 1 96.25 118 GLY B CA 1
ATOM 2289 C C . GLY B 1 118 ? -18.703 -14.211 -2.412 1 96.25 118 GLY B C 1
ATOM 2290 O O . GLY B 1 118 ? -17.641 -14.578 -2.902 1 96.25 118 GLY B O 1
ATOM 2291 N N . ASP B 1 119 ? -19.609 -15.023 -2.041 1 96.06 119 ASP B N 1
ATOM 2292 C CA . ASP B 1 119 ? -19.516 -16.469 -2.232 1 96.06 119 ASP B CA 1
ATOM 2293 C C . ASP B 1 119 ? -20.766 -17.016 -2.924 1 96.06 119 ASP B C 1
ATOM 2295 O O . ASP B 1 119 ? -21.859 -16.469 -2.77 1 96.06 119 ASP B O 1
ATOM 2299 N N . ALA B 1 120 ? -20.484 -18.047 -3.619 1 94.5 120 ALA B N 1
ATOM 2300 C CA . ALA B 1 120 ? -21.672 -18.75 -4.117 1 94.5 120 ALA B CA 1
ATOM 2301 C C . ALA B 1 120 ? -22.578 -19.188 -2.973 1 94.5 120 ALA B C 1
ATOM 2303 O O . ALA B 1 120 ? -22.094 -19.656 -1.936 1 94.5 120 ALA B O 1
ATOM 2304 N N . GLY B 1 121 ? -23.859 -18.938 -3.168 1 94.12 121 GLY B N 1
ATOM 2305 C CA . GLY B 1 121 ? -24.812 -19.281 -2.131 1 94.12 121 GLY B CA 1
ATOM 2306 C C . GLY B 1 121 ? -25.297 -18.078 -1.339 1 94.12 121 GLY B C 1
ATOM 2307 O O . GLY B 1 121 ? -26.312 -18.141 -0.653 1 94.12 121 GLY B O 1
ATOM 2308 N N . ASP B 1 122 ? -24.641 -17.016 -1.418 1 95.75 122 ASP B N 1
ATOM 2309 C CA . ASP B 1 122 ? -25.047 -15.805 -0.713 1 95.75 122 ASP B CA 1
ATOM 2310 C C . ASP B 1 122 ? -26.344 -15.242 -1.277 1 95.75 122 ASP B C 1
ATOM 2312 O O . ASP B 1 122 ? -26.578 -15.312 -2.484 1 95.75 122 ASP B O 1
ATOM 2316 N N . ALA B 1 123 ? -27.047 -14.633 -0.355 1 96.62 123 ALA B N 1
ATOM 2317 C CA . ALA B 1 123 ? -28.141 -13.797 -0.848 1 96.62 123 ALA B CA 1
ATOM 2318 C C . ALA B 1 123 ? -27.609 -12.539 -1.534 1 96.62 123 ALA B C 1
ATOM 2320 O O . ALA B 1 123 ? -26.672 -11.906 -1.043 1 96.62 123 ALA B O 1
ATOM 2321 N N . PHE B 1 124 ? -28.266 -12.258 -2.639 1 97.56 124 PHE B N 1
ATOM 2322 C CA . PHE B 1 124 ? -27.812 -11.078 -3.377 1 97.56 124 PHE B CA 1
ATOM 2323 C C . PHE B 1 124 ? -28.062 -9.805 -2.574 1 97.56 124 PHE B C 1
ATOM 2325 O O . PHE B 1 124 ? -29.156 -9.609 -2.041 1 97.56 124 PHE B O 1
ATOM 2332 N N . ASP B 1 125 ? -27.062 -9.016 -2.438 1 97.75 125 ASP B N 1
ATOM 2333 C CA . ASP B 1 125 ? -27.125 -7.711 -1.783 1 97.75 125 ASP B CA 1
ATOM 2334 C C . ASP B 1 125 ? -26.562 -6.617 -2.693 1 97.75 125 ASP B C 1
ATOM 2336 O O . ASP B 1 125 ? -25.359 -6.562 -2.947 1 97.75 125 ASP B O 1
ATOM 2340 N N . PRO B 1 126 ? -27.375 -5.738 -3.135 1 97 126 PRO B N 1
ATOM 2341 C CA . PRO B 1 126 ? -26.938 -4.727 -4.102 1 97 126 PRO B CA 1
ATOM 2342 C C . PRO B 1 126 ? -25.844 -3.824 -3.547 1 97 126 PRO B C 1
ATOM 2344 O O . PRO B 1 126 ? -25.141 -3.156 -4.312 1 97 126 PRO B O 1
ATOM 2347 N N . GLN B 1 127 ? -25.672 -3.795 -2.299 1 96.62 127 GLN B N 1
ATOM 2348 C CA . GLN B 1 127 ? -24.625 -2.992 -1.699 1 96.62 127 GLN B CA 1
ATOM 2349 C C . GLN B 1 127 ? -23.281 -3.713 -1.772 1 96.62 127 GLN B C 1
ATOM 2351 O O . GLN B 1 127 ? -22.219 -3.078 -1.692 1 96.62 127 GLN B O 1
ATOM 2356 N N . HIS B 1 128 ? -23.359 -5 -1.964 1 98 128 HIS B N 1
ATOM 2357 C CA . HIS B 1 128 ? -22.125 -5.785 -1.913 1 98 128 HIS B CA 1
ATOM 2358 C C . HIS B 1 128 ? -21.922 -6.562 -3.209 1 98 128 HIS B C 1
ATOM 2360 O O . HIS B 1 128 ? -20.844 -7.109 -3.443 1 98 128 HIS B O 1
ATOM 2366 N N . HIS B 1 129 ? -22.984 -6.562 -3.975 1 98.69 129 HIS B N 1
ATOM 2367 C CA . HIS B 1 129 ? -22.906 -7.367 -5.188 1 98.69 129 HIS B CA 1
ATOM 2368 C C . HIS B 1 129 ? -23.344 -6.562 -6.41 1 98.69 129 HIS B C 1
ATOM 2370 O O . HIS B 1 129 ? -24.203 -5.695 -6.312 1 98.69 129 HIS B O 1
ATOM 2376 N N . GLU B 1 130 ? -22.688 -6.801 -7.477 1 98.5 130 GLU B N 1
ATOM 2377 C CA . GLU B 1 130 ? -23.125 -6.383 -8.805 1 98.5 130 GLU B CA 1
ATOM 2378 C C . GLU B 1 130 ? -23.484 -7.59 -9.672 1 98.5 130 GLU B C 1
ATOM 2380 O O . GLU B 1 130 ? -22.625 -8.422 -9.977 1 98.5 130 GLU B O 1
ATOM 2385 N N . ALA B 1 131 ? -24.656 -7.645 -10.102 1 98.31 131 ALA B N 1
ATOM 2386 C CA . ALA B 1 131 ? -25.094 -8.758 -10.938 1 98.31 131 ALA B CA 1
ATOM 2387 C C . ALA B 1 131 ? -24.719 -8.531 -12.398 1 98.31 131 ALA B C 1
ATOM 2389 O O . ALA B 1 131 ? -25.219 -7.594 -13.031 1 98.31 131 ALA B O 1
ATOM 2390 N N . LEU B 1 132 ? -23.969 -9.383 -12.914 1 97.56 132 LEU B N 1
ATOM 2391 C CA . LEU B 1 132 ? -23.547 -9.258 -14.305 1 97.56 132 LEU B CA 1
ATOM 2392 C C . LEU B 1 132 ? -24.484 -10.039 -15.227 1 97.56 132 LEU B C 1
ATOM 2394 O O . LEU B 1 132 ? -24.625 -9.711 -16.406 1 97.56 132 LEU B O 1
ATOM 2398 N N . MET B 1 133 ? -25.031 -11.117 -14.656 1 96.06 133 MET B N 1
ATOM 2399 C CA . MET B 1 133 ? -25.953 -11.922 -15.461 1 96.06 133 MET B CA 1
ATOM 2400 C C . MET B 1 133 ? -26.891 -12.727 -14.57 1 96.06 133 MET B C 1
ATOM 2402 O O . MET B 1 133 ? -26.594 -12.969 -13.398 1 96.06 133 MET B O 1
ATOM 2406 N N . HIS B 1 134 ? -28.031 -13.094 -15.195 1 95.38 134 HIS B N 1
ATOM 2407 C CA . HIS B 1 134 ? -28.984 -14.008 -14.586 1 95.38 134 HIS B CA 1
ATOM 2408 C C . HIS B 1 134 ? -28.922 -15.391 -15.227 1 95.38 134 HIS B C 1
ATOM 2410 O O . HIS B 1 134 ? -28.984 -15.516 -16.453 1 95.38 134 HIS B O 1
ATOM 2416 N N . VAL B 1 135 ? -28.672 -16.297 -14.328 1 95.12 135 VAL B N 1
ATOM 2417 C CA . VAL B 1 135 ? -28.531 -17.656 -14.859 1 95.12 135 VAL B CA 1
ATOM 2418 C C . VAL B 1 135 ? -29.531 -18.578 -14.156 1 95.12 135 VAL B C 1
ATOM 2420 O O . VAL B 1 135 ? -30.141 -18.203 -13.148 1 95.12 135 VAL B O 1
ATOM 2423 N N . GLU B 1 136 ? -29.641 -19.719 -14.906 1 88.81 136 GLU B N 1
ATOM 2424 C CA . GLU B 1 136 ? -30.375 -20.766 -14.219 1 88.81 136 GLU B CA 1
ATOM 2425 C C . GLU B 1 136 ? -29.5 -21.484 -13.195 1 88.81 136 GLU B C 1
ATOM 2427 O O . GLU B 1 136 ? -28.312 -21.734 -13.445 1 88.81 136 GLU B O 1
ATOM 2432 N N . GLY B 1 137 ? -30.031 -21.547 -11.953 1 84.19 137 GLY B N 1
ATOM 2433 C CA . GLY B 1 137 ? -29.219 -22.234 -10.953 1 84.19 137 GLY B CA 1
ATOM 2434 C C . GLY B 1 137 ? -30.016 -22.656 -9.734 1 84.19 137 GLY B C 1
ATOM 2435 O O . GLY B 1 137 ? -31.172 -22.281 -9.586 1 84.19 137 GLY B O 1
ATOM 2436 N N . GLU B 1 138 ? -29.234 -23.5 -9.008 1 81.06 138 GLU B N 1
ATOM 2437 C CA . GLU B 1 138 ? -29.859 -23.969 -7.777 1 81.06 138 GLU B CA 1
ATOM 2438 C C . GLU B 1 138 ? -29.922 -22.875 -6.719 1 81.06 138 GLU B C 1
ATOM 2440 O O . GLU B 1 138 ? -28.906 -22.203 -6.457 1 81.06 138 GLU B O 1
ATOM 2445 N N . VAL B 1 139 ? -31.047 -22.609 -6.301 1 86.31 139 VAL B N 1
ATOM 2446 C CA . VAL B 1 139 ? -31.297 -21.656 -5.227 1 86.31 139 VAL B CA 1
ATOM 2447 C C . VAL B 1 139 ? -31.938 -22.359 -4.043 1 86.31 139 VAL B C 1
ATOM 2449 O O . VAL B 1 139 ? -32.719 -23.297 -4.227 1 86.31 139 VAL B O 1
ATOM 2452 N N . PRO B 1 140 ? -31.5 -21.984 -2.902 1 86.19 140 PRO B N 1
ATOM 2453 C CA . PRO B 1 140 ? -32.156 -22.594 -1.742 1 86.19 140 PRO B CA 1
ATOM 2454 C C . PRO B 1 140 ? -33.688 -22.484 -1.79 1 86.19 140 PRO B C 1
ATOM 2456 O O . PRO B 1 140 ? -34.219 -21.469 -2.266 1 86.19 140 PRO B O 1
ATOM 2459 N N . GLU B 1 141 ? -34.312 -23.547 -1.339 1 85.12 141 GLU B N 1
ATOM 2460 C CA . GLU B 1 141 ? -35.75 -23.594 -1.382 1 85.12 141 GLU B CA 1
ATOM 2461 C C . GLU B 1 141 ? -36.375 -22.406 -0.646 1 85.12 141 GLU B C 1
ATOM 2463 O O . GLU B 1 141 ? -37.438 -21.906 -1.038 1 85.12 141 GLU B O 1
ATOM 2468 N N . ASP B 1 142 ? -35.656 -21.906 0.284 1 86.56 142 ASP B N 1
ATOM 2469 C CA . ASP B 1 142 ? -36.188 -20.859 1.128 1 86.56 142 ASP B CA 1
ATOM 2470 C C . ASP B 1 142 ? -35.656 -19.484 0.736 1 86.56 142 ASP B C 1
ATOM 2472 O O . ASP B 1 142 ? -35.844 -18.516 1.456 1 86.56 142 ASP B O 1
ATOM 2476 N N . ALA B 1 143 ? -35.094 -19.5 -0.392 1 88.75 143 ALA B N 1
ATOM 2477 C CA . ALA B 1 143 ? -34.5 -18.219 -0.801 1 88.75 143 ALA B CA 1
ATOM 2478 C C . ALA B 1 143 ? -35.594 -17.188 -1.092 1 88.75 143 ALA B C 1
ATOM 2480 O O . ALA B 1 143 ? -36.562 -17.469 -1.811 1 88.75 143 ALA B O 1
ATOM 2481 N N . GLU B 1 144 ? -35.438 -15.961 -0.552 1 87.69 144 GLU B N 1
ATOM 2482 C CA . GLU B 1 144 ? -36.438 -14.906 -0.706 1 87.69 144 GLU B CA 1
ATOM 2483 C C . GLU B 1 144 ? -36.094 -13.992 -1.882 1 87.69 144 GLU B C 1
ATOM 2485 O O . GLU B 1 144 ? -36.906 -13.125 -2.256 1 87.69 144 GLU B O 1
ATOM 2490 N N . GLY B 1 145 ? -34.969 -14.219 -2.451 1 93.06 145 GLY B N 1
ATOM 2491 C CA . GLY B 1 145 ? -34.531 -13.383 -3.557 1 93.06 145 GLY B CA 1
ATOM 2492 C C . GLY B 1 145 ? -33.375 -14 -4.344 1 93.06 145 GLY B C 1
ATOM 2493 O O . GLY B 1 145 ? -33.094 -15.188 -4.195 1 93.06 145 GLY B O 1
ATOM 2494 N N . PRO B 1 146 ? -32.875 -13.258 -5.234 1 96 146 PRO B N 1
ATOM 2495 C CA . PRO B 1 146 ? -31.766 -13.797 -6.035 1 96 146 PRO B CA 1
ATOM 2496 C C . PRO B 1 146 ? -30.594 -14.273 -5.184 1 96 146 PRO B C 1
ATOM 2498 O O . PRO B 1 146 ? -30.297 -13.68 -4.148 1 96 146 PRO B O 1
ATOM 2501 N N . THR B 1 147 ? -30 -15.352 -5.656 1 96.88 147 THR B N 1
ATOM 2502 C CA . THR B 1 147 ? -28.875 -15.969 -4.973 1 96.88 147 THR B CA 1
ATOM 2503 C C . THR B 1 147 ? -27.641 -15.977 -5.875 1 96.88 147 THR B C 1
ATOM 2505 O O . THR B 1 147 ? -27.734 -16.234 -7.074 1 96.88 147 THR B O 1
ATOM 2508 N N . VAL B 1 148 ? -26.547 -15.719 -5.27 1 97.31 148 VAL B N 1
ATOM 2509 C CA . VAL B 1 148 ? -25.297 -15.781 -6.02 1 97.31 148 VAL B CA 1
ATOM 2510 C C . VAL B 1 148 ? -25 -17.234 -6.398 1 97.31 148 VAL B C 1
ATOM 2512 O O . VAL B 1 148 ? -24.969 -18.109 -5.539 1 97.31 148 VAL B O 1
ATOM 2515 N N . VAL B 1 149 ? -24.703 -17.453 -7.676 1 95.88 149 VAL B N 1
ATOM 2516 C CA . VAL B 1 149 ? -24.438 -18.812 -8.117 1 95.88 149 VAL B CA 1
ATOM 2517 C C . VAL B 1 149 ? -22.969 -18.953 -8.531 1 95.88 149 VAL B C 1
ATOM 2519 O O . VAL B 1 149 ? -22.406 -20.047 -8.453 1 95.88 149 VAL B O 1
ATOM 2522 N N . GLN B 1 150 ? -22.469 -17.812 -8.945 1 95.5 150 GLN B N 1
ATOM 2523 C CA . GLN B 1 150 ? -21.062 -17.781 -9.359 1 95.5 150 GLN B CA 1
ATOM 2524 C C . GLN B 1 150 ? -20.453 -16.406 -9.109 1 95.5 150 GLN B C 1
ATOM 2526 O O . GLN B 1 150 ? -21.094 -15.383 -9.336 1 95.5 150 GLN B O 1
ATOM 2531 N N . VAL B 1 151 ? -19.266 -16.5 -8.664 1 97.5 151 VAL B N 1
ATOM 2532 C CA . VAL B 1 151 ? -18.531 -15.258 -8.461 1 97.5 151 VAL B CA 1
ATOM 2533 C C . VAL B 1 151 ? -17.516 -15.07 -9.586 1 97.5 151 VAL B C 1
ATOM 2535 O O . VAL B 1 151 ? -16.547 -15.82 -9.68 1 97.5 151 VAL B O 1
ATOM 2538 N N . MET B 1 152 ? -17.703 -14.078 -10.422 1 96.25 152 MET B N 1
ATOM 2539 C CA . MET B 1 152 ? -16.766 -13.773 -11.492 1 96.25 152 MET B CA 1
ATOM 2540 C C . MET B 1 152 ? -15.555 -13.016 -10.953 1 96.25 152 MET B C 1
ATOM 2542 O O . MET B 1 152 ? -14.414 -13.289 -11.328 1 96.25 152 MET B O 1
ATOM 2546 N N . GLN B 1 153 ? -15.859 -12.062 -10.062 1 97.06 153 GLN B N 1
ATOM 2547 C CA . GLN B 1 153 ? -14.852 -11.305 -9.336 1 97.06 153 GLN B CA 1
ATOM 2548 C C . GLN B 1 153 ? -15.258 -11.094 -7.883 1 97.06 153 GLN B C 1
ATOM 2550 O O . GLN B 1 153 ? -16.344 -10.602 -7.602 1 97.06 153 GLN B O 1
ATOM 2555 N N . PRO B 1 154 ? -14.398 -11.461 -7.016 1 97.88 154 PRO B N 1
ATOM 2556 C CA . PRO B 1 154 ? -14.727 -11.25 -5.602 1 97.88 154 PRO B CA 1
ATOM 2557 C C . PRO B 1 154 ? -14.859 -9.773 -5.238 1 97.88 154 PRO B C 1
ATOM 2559 O O . PRO B 1 154 ? -14.25 -8.922 -5.887 1 97.88 154 PRO B O 1
ATOM 2562 N N . GLY B 1 155 ? -15.672 -9.516 -4.223 1 98.12 155 GLY B N 1
ATOM 2563 C CA . GLY B 1 155 ? -15.734 -8.188 -3.623 1 98.12 155 GLY B CA 1
ATOM 2564 C C . GLY B 1 155 ? -14.688 -7.973 -2.543 1 98.12 155 GLY B C 1
ATOM 2565 O O . GLY B 1 155 ? -14.188 -8.938 -1.954 1 98.12 155 GLY B O 1
ATOM 2566 N N . TYR B 1 156 ? -14.398 -6.695 -2.371 1 97.69 156 TYR B N 1
ATOM 2567 C CA . TYR B 1 156 ? -13.414 -6.352 -1.352 1 97.69 156 TYR B CA 1
ATOM 2568 C C . TYR B 1 156 ? -13.852 -5.125 -0.559 1 97.69 156 TYR B C 1
ATOM 2570 O O . TYR B 1 156 ? -14.461 -4.207 -1.112 1 97.69 156 TYR B O 1
ATOM 2578 N N . LYS B 1 157 ? -13.539 -5.168 0.664 1 95.25 157 LYS B N 1
ATOM 2579 C CA . LYS B 1 157 ? -13.773 -4.008 1.518 1 95.25 157 LYS B CA 1
ATOM 2580 C C . LYS B 1 157 ? -12.586 -3.744 2.434 1 95.25 157 LYS B C 1
ATOM 2582 O O . LYS B 1 157 ? -11.82 -4.66 2.746 1 95.25 157 LYS B O 1
ATOM 2587 N N . VAL B 1 158 ? -12.414 -2.58 2.83 1 90.69 158 VAL B N 1
ATOM 2588 C CA . VAL B 1 158 ? -11.477 -2.156 3.867 1 90.69 158 VAL B CA 1
ATOM 2589 C C . VAL B 1 158 ? -12.242 -1.523 5.027 1 90.69 158 VAL B C 1
ATOM 2591 O O . VAL B 1 158 ? -12.836 -0.452 4.879 1 90.69 158 VAL B O 1
ATOM 2594 N N . GLY B 1 159 ? -12.219 -2.225 6.14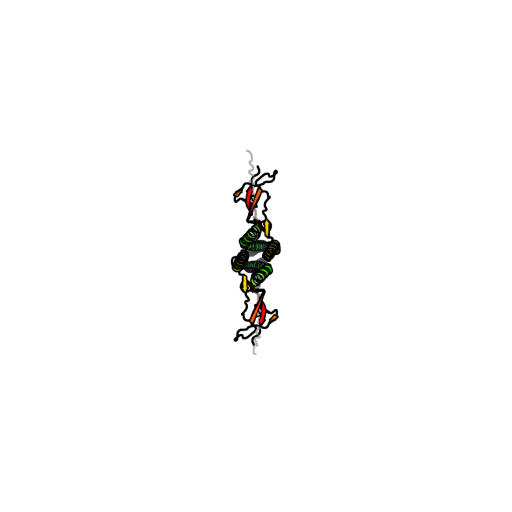1 1 85.19 159 GLY B N 1
ATOM 2595 C CA . GLY B 1 159 ? -13.156 -1.833 7.18 1 85.19 159 GLY B CA 1
ATOM 2596 C C . GLY B 1 159 ? -14.609 -1.915 6.738 1 85.19 159 GLY B C 1
ATOM 2597 O O . GLY B 1 159 ? -15.055 -2.955 6.25 1 85.19 159 GLY B O 1
ATOM 2598 N N . ASP B 1 160 ? -15.242 -0.718 6.809 1 88.5 160 ASP B N 1
ATOM 2599 C CA . ASP B 1 160 ? -16.656 -0.7 6.441 1 88.5 160 ASP B CA 1
ATOM 2600 C C . ASP B 1 160 ? -16.844 -0.178 5.02 1 88.5 160 ASP B C 1
ATOM 2602 O O . ASP B 1 160 ? -17.969 -0.17 4.5 1 88.5 160 ASP B O 1
ATOM 2606 N N . LYS B 1 161 ? -15.797 0.068 4.387 1 90.56 161 LYS B N 1
ATOM 2607 C CA . LYS B 1 161 ? -15.898 0.666 3.061 1 90.56 161 LYS B CA 1
ATOM 2608 C C . LYS B 1 161 ? -15.688 -0.38 1.969 1 90.56 161 LYS B C 1
ATOM 2610 O O . LYS B 1 161 ? -14.633 -1.012 1.903 1 90.56 161 LYS B O 1
ATOM 2615 N N . VAL B 1 162 ? -16.688 -0.462 1.16 1 95 162 VAL B N 1
ATOM 2616 C CA . VAL B 1 162 ? -16.578 -1.348 0.005 1 95 162 VAL B CA 1
ATOM 2617 C C . VAL B 1 162 ? -15.664 -0.723 -1.039 1 95 162 VAL B C 1
ATOM 2619 O O . VAL B 1 162 ? -15.906 0.391 -1.508 1 95 162 VAL B O 1
ATOM 2622 N N . VAL B 1 163 ? -14.656 -1.405 -1.33 1 94.44 163 VAL B N 1
ATOM 2623 C CA . VAL B 1 163 ? -13.719 -0.97 -2.357 1 94.44 163 VAL B CA 1
ATOM 2624 C C . VAL B 1 163 ? -14.273 -1.299 -3.74 1 94.44 163 VAL B C 1
ATOM 2626 O O . VAL B 1 163 ? -14.211 -0.476 -4.656 1 94.44 163 VAL B O 1
ATOM 2629 N N . ARG B 1 164 ? -14.781 -2.447 -3.865 1 96.25 164 ARG B N 1
ATOM 2630 C CA . ARG B 1 164 ? -15.461 -2.922 -5.062 1 96.25 164 ARG B CA 1
ATOM 2631 C C . ARG B 1 164 ? -16.484 -4.004 -4.719 1 96.25 164 ARG B C 1
ATOM 2633 O O . ARG B 1 164 ? -16.172 -4.934 -3.967 1 96.25 164 ARG B O 1
ATOM 2640 N N . PRO B 1 165 ? -17.656 -3.879 -5.223 1 98.06 165 PRO B N 1
ATOM 2641 C CA . PRO B 1 165 ? -18.594 -4.98 -5.02 1 98.06 165 PRO B CA 1
ATOM 2642 C C . PRO B 1 165 ? -18.172 -6.254 -5.754 1 98.06 165 PRO B C 1
ATOM 2644 O O . PRO B 1 165 ? -17.391 -6.199 -6.695 1 98.06 165 PRO B O 1
ATOM 2647 N N . ALA B 1 166 ? -18.703 -7.406 -5.223 1 98.69 166 ALA B N 1
ATOM 2648 C CA . ALA B 1 166 ? -18.484 -8.656 -5.961 1 98.69 166 ALA B CA 1
ATOM 2649 C C . ALA B 1 166 ? -19.312 -8.672 -7.246 1 98.69 166 ALA B C 1
ATOM 2651 O O . ALA B 1 166 ? -20.5 -8.312 -7.242 1 98.69 166 ALA B O 1
ATOM 2652 N N . ARG B 1 167 ? -18.641 -8.977 -8.266 1 98.44 167 ARG B N 1
ATOM 2653 C CA . ARG B 1 167 ? -19.359 -9.195 -9.523 1 98.44 167 ARG B CA 1
ATOM 2654 C C . ARG B 1 167 ? -19.797 -10.648 -9.656 1 98.44 167 ARG B C 1
ATOM 2656 O O . ARG B 1 167 ? -18.969 -11.555 -9.68 1 98.44 167 ARG B O 1
ATOM 2663 N N . VAL B 1 168 ? -21.125 -10.828 -9.875 1 98.38 168 VAL B N 1
ATOM 2664 C CA . VAL B 1 168 ? -21.641 -12.172 -9.664 1 98.38 168 VAL B CA 1
ATOM 2665 C C . VAL B 1 168 ? -22.688 -12.492 -10.711 1 98.38 168 VAL B C 1
ATOM 2667 O O . VAL B 1 168 ? -23.234 -11.594 -11.359 1 98.38 168 VAL B O 1
ATOM 2670 N N . ALA B 1 169 ? -22.891 -13.789 -10.891 1 98 169 ALA B N 1
ATOM 2671 C CA . ALA B 1 169 ? -24.094 -14.305 -11.539 1 98 169 ALA B CA 1
ATOM 2672 C C . ALA B 1 169 ? -25.125 -14.734 -10.508 1 98 169 ALA B C 1
ATOM 2674 O O . ALA B 1 169 ? -24.781 -15.32 -9.477 1 98 169 ALA B O 1
ATOM 2675 N N . VAL B 1 170 ? -26.328 -14.461 -10.82 1 97.94 170 VAL B N 1
ATOM 2676 C CA . VAL B 1 170 ? -27.359 -14.75 -9.828 1 97.94 170 VAL B CA 1
ATOM 2677 C C . VAL B 1 170 ? -28.453 -15.609 -10.461 1 97.94 170 VAL B C 1
ATOM 2679 O O . VAL B 1 170 ? -28.609 -15.633 -11.68 1 97.94 170 VAL B O 1
ATOM 2682 N N . ALA B 1 171 ? -29.109 -16.328 -9.578 1 96.88 171 ALA B N 1
ATOM 2683 C CA . ALA B 1 171 ? -30.297 -17.094 -9.938 1 96.88 171 ALA B CA 1
ATOM 2684 C C . ALA B 1 171 ? -31.5 -16.688 -9.07 1 96.88 171 ALA B C 1
ATOM 2686 O O . ALA B 1 171 ? -31.328 -16.391 -7.883 1 96.88 171 ALA B O 1
ATOM 2687 N N . ASP B 1 172 ? -32.625 -16.688 -9.656 1 93.56 172 ASP B N 1
ATOM 2688 C CA . ASP B 1 172 ? -33.844 -16.344 -8.938 1 93.56 172 ASP B CA 1
ATOM 2689 C C . ASP B 1 172 ? -34.5 -17.578 -8.32 1 93.56 172 ASP B C 1
ATOM 2691 O O . ASP B 1 172 ? -34.344 -18.688 -8.844 1 93.56 172 ASP B O 1
ATOM 2695 N N . PRO B 1 173 ? -35.125 -17.266 -7.258 1 89.38 173 PRO B N 1
ATOM 2696 C CA . PRO B 1 173 ? -35.906 -18.391 -6.727 1 89.38 173 PRO B CA 1
ATOM 2697 C C . PRO B 1 173 ? -37 -18.844 -7.672 1 89.38 173 PRO B C 1
ATOM 2699 O O . PRO B 1 173 ? -37.531 -18.047 -8.461 1 89.38 173 PRO B O 1
ATOM 2702 N N . LYS B 1 174 ? -37.312 -20.125 -7.578 1 74.88 174 LYS B N 1
ATOM 2703 C CA . LYS B 1 174 ? -38.438 -20.641 -8.375 1 74.88 174 LYS B CA 1
ATOM 2704 C C . LYS B 1 174 ? -39.781 -20.203 -7.801 1 74.88 174 LYS B C 1
ATOM 2706 O O . LYS B 1 174 ? -39.906 -20 -6.59 1 74.88 174 LYS B O 1
#

Nearest PDB structures (foldseek):
  8gb3-assembly1_E  TM=7.369E-01  e=5.565E-10  Mycobacterium tuberculosis
  1dkg-assembly1_A  TM=7.762E-01  e=3.050E-08  Escherichia coli
  1dkg-assembly1_B  TM=7.114E-01  e=1.369E-08  Escherichia coli
  3a6m-assembly1_B  TM=5.450E-01  e=2.667E-06  Thermus thermophilus HB8
  8gb3-assembly1_E  TM=7.357E-01  e=4.452E-10  Mycobacterium tuberculosis

Sequence (348 aa):
MSNDNNQPEQTTEAVNDDPQQPAGQSNEPHPDTALAQQRLDDLQRLQAEYVNYKRRVDRDREQAHARTLGGFVESLLPVLDEIHLAREHGDLGEGTPFAKIADKLDAILARYGLERFGDAGDAFDPQHHEALMHVEGEVPEDAEGPTVVQVMQPGYKVGDKVVRPARVAVADPKMSNDNNQPEQTTEAVNDDPQQPAGQSNEPHPDTALAQQRLDDLQRLQAEYVNYKRRVDRDREQAHARTLGGFVESLLPVLDEIHLAREHGDLGEGTPFAKIADKLDAILARYGLERFGDAGDAFDPQHHEALMHVEGEVPEDAEGPTVVQVMQPGYKVGDKVVRPARVAVADPK

Secondary structure (DSSP, 8-state):
------------------------------HHHHHHHHHHHHHHHHHHHHHHHHHHHHHHHHHHHHHHHHHHHHHTHHHHHHHHHHHHTT-S-TTSHHHHHHHHHHHHHHHTTEEEE--TTPBP-TTTEEEEEE------TT--S-EEEEEEE-EEEETTEEEEPEEEEEE---/------------------------------HHHHHHHHHHHHHHHHHHHHHHHHHHHHHHHHHHHHHHHHHHHHHTHHHHHHHHHHHHTT-S-TTSHHHHHHHHHHHHHHHTTEEEE--TTPBP-TTTEEEEEE------TT-SS-EEEEEEE-EEEETTEEEEPEEEEEE---

InterPro domains:
  IPR000740 GrpE nucleotide exchange factor [MF_01151] (3-172)
  IPR000740 GrpE nucleotide exchange factor [PF01025] (37-171)
  IPR000740 GrpE nucleotide exchange factor [PR00773] (44-60)
  IPR000740 GrpE nucleotide exchange factor [PR00773] (72-87)
  IPR000740 GrpE nucleotide exchange factor [PR00773] (121-136)
  IPR000740 GrpE nucleotide exchange factor [PR00773] (151-170)
  IPR000740 GrpE nucleotide exchange factor [PTHR21237] (38-171)
  IPR000740 GrpE nucleotide exchange factor [cd00446] (37-170)
  IPR009012 GrpE nucleotide exchange factor, head [G3DSA:2.30.22.10] (113-174)
  IPR009012 GrpE nucleotide exchange factor, head [SSF51064] (114-172)
  IPR013805 GrpE nucleotide exchange factor, coiled-coil [G3DSA:3.90.20.20] (2-111)
  IPR013805 GrpE nucleotide exchange factor, coiled-coil [SSF58014] (36-112)